Protein AF-A0A2P4QIF7-F1 (afdb_monomer_lite)

Foldseek 3Di:
DAPKDWDDPVRDDPPDPTDIDGDDPPDPDFDPPVVVVVVVVVVCVVVVHDDDDDDAQEPLVPDDLPAAAAEAAPALCLCRHHLRVDVVRFDWDWDKDKDAADVVVPVDKDKDWDPDPDPDQKTFIWIWGADPRRIIITYGITHTDPVCVVPDDDDDDPDDDVVVVVVQLVSQVVRADPPNVDRHRYFYDYHDPDDPCVVVSVVVSVVVVVVVVVVVVVVVVVD

Radius of gyration: 21.92 Å; chains: 1; bounding box: 51×40×66 Å

Secondary structure (DSSP, 8-state):
--S-EEPPGGGSPTT-S--EE---SS------HHHHHHHHHHHHHHTT--------SBGGGS--TT--EEEE--GGGGGTSBTT--TT---EEEEEEEEE--TTT----EEEEE---SS-S-EEEEEEEE-TTSEEEEEEEEEE-GGGGGS-------S--HHHHHHHHHHHHT----GGG---EEEE----SSGGGHHHHHHHHHHHHHHHHHHHHHHHTT-

InterPro domains:
  IPR006076 FAD dependent oxidoreductase [PF01266] (29-173)
  IPR023209 D-amino-acid oxidase [PTHR11530] (2-174)

Organism: Rhizophagus irregularis (strain DAOM 181602 / DAOM 197198 / MUCL 43194) (NCBI:txid747089)

Structure (mmCIF, N/CA/C/O backbone):
data_AF-A0A2P4QIF7-F1
#
_entry.id   AF-A0A2P4QIF7-F1
#
loop_
_atom_site.group_PDB
_atom_site.id
_atom_site.type_symbol
_atom_site.label_atom_id
_atom_site.label_alt_id
_atom_site.label_comp_id
_atom_site.label_asym_id
_atom_site.label_entity_id
_atom_site.label_seq_id
_atom_site.pdbx_PDB_ins_code
_atom_site.Cartn_x
_atom_site.Cartn_y
_atom_site.Cartn_z
_atom_site.occupancy
_atom_site.B_iso_or_equiv
_atom_site.auth_seq_id
_atom_site.auth_comp_id
_atom_site.auth_asym_id
_atom_site.auth_atom_id
_atom_site.pdbx_PDB_model_num
ATOM 1 N N . MET A 1 1 ? 12.222 -16.800 -5.096 1.00 54.62 1 MET A N 1
ATOM 2 C CA . MET A 1 1 ? 12.615 -16.106 -6.347 1.00 54.62 1 MET A CA 1
ATOM 3 C C . MET A 1 1 ? 13.266 -17.126 -7.279 1.00 54.62 1 MET A C 1
ATOM 5 O O . MET A 1 1 ? 13.919 -18.025 -6.765 1.00 54.62 1 MET A O 1
ATOM 9 N N . LYS A 1 2 ? 13.071 -17.042 -8.601 1.00 64.25 2 LYS A N 1
ATOM 10 C CA . LYS A 1 2 ? 13.727 -17.919 -9.592 1.00 64.25 2 LYS A CA 1
ATOM 11 C C . LYS A 1 2 ? 14.580 -17.090 -10.554 1.00 64.25 2 LYS A C 1
ATOM 13 O O . LYS A 1 2 ? 14.385 -15.880 -10.657 1.00 64.25 2 LYS A O 1
ATOM 18 N N . GLN A 1 3 ? 15.550 -17.751 -11.193 1.00 80.12 3 GLN A N 1
ATOM 19 C CA . GLN A 1 3 ? 16.481 -17.167 -12.171 1.00 80.12 3 GLN A CA 1
ATOM 20 C C . GLN A 1 3 ? 17.161 -15.865 -11.689 1.00 80.12 3 GLN A C 1
ATOM 22 O O . GLN A 1 3 ? 17.515 -15.015 -12.503 1.00 80.12 3 GLN A O 1
ATOM 27 N N . PHE A 1 4 ? 17.317 -15.691 -10.369 1.00 87.62 4 PHE A N 1
ATOM 28 C CA . PHE A 1 4 ? 18.019 -14.550 -9.790 1.00 87.62 4 PHE A CA 1
ATOM 29 C C . PHE A 1 4 ? 19.512 -14.669 -10.075 1.00 87.62 4 PHE A C 1
ATOM 31 O O . PHE A 1 4 ? 20.112 -15.711 -9.806 1.00 87.62 4 PHE A O 1
ATOM 38 N N . ARG A 1 5 ? 20.107 -13.592 -10.581 1.00 92.38 5 ARG A N 1
ATOM 39 C CA . ARG A 1 5 ? 21.552 -13.451 -10.741 1.00 92.38 5 ARG A CA 1
ATOM 40 C C . ARG A 1 5 ? 21.959 -11.983 -10.791 1.00 92.38 5 ARG A C 1
ATOM 42 O O . ARG A 1 5 ? 21.161 -11.109 -11.131 1.00 92.38 5 ARG A O 1
ATOM 49 N N . ASN A 1 6 ? 23.242 -11.746 -10.560 1.00 93.12 6 ASN A N 1
ATOM 50 C CA . ASN A 1 6 ? 23.877 -10.494 -10.944 1.00 93.12 6 ASN A CA 1
ATOM 51 C C . ASN A 1 6 ? 23.930 -10.387 -12.481 1.00 93.12 6 ASN A C 1
ATOM 53 O O . ASN A 1 6 ? 23.990 -11.399 -13.194 1.00 93.12 6 ASN A O 1
ATOM 57 N N . LEU A 1 7 ? 23.899 -9.159 -12.985 1.00 89.94 7 LEU A N 1
ATOM 58 C CA . LEU A 1 7 ? 24.217 -8.844 -14.374 1.00 89.94 7 LEU A CA 1
ATOM 59 C C . LEU A 1 7 ? 25.739 -8.798 -14.555 1.00 89.94 7 LEU A C 1
ATOM 61 O O . LEU A 1 7 ? 26.458 -8.304 -13.684 1.00 89.94 7 LEU A O 1
ATOM 65 N N . ASN A 1 8 ? 26.224 -9.305 -15.686 1.00 93.19 8 ASN A N 1
ATOM 66 C CA . ASN A 1 8 ? 27.618 -9.140 -16.092 1.00 93.19 8 ASN A CA 1
ATOM 67 C C . ASN A 1 8 ? 27.856 -7.698 -16.562 1.00 93.19 8 ASN A C 1
ATOM 69 O O . ASN A 1 8 ? 26.915 -6.999 -16.942 1.00 93.19 8 ASN A O 1
ATOM 73 N N . LYS A 1 9 ? 29.113 -7.245 -16.571 1.00 89.56 9 LYS A N 1
ATOM 74 C CA . LYS A 1 9 ? 29.464 -5.846 -16.877 1.00 89.56 9 LYS A CA 1
ATOM 75 C C . LYS A 1 9 ? 29.033 -5.415 -18.286 1.00 89.56 9 LYS A C 1
ATOM 77 O O . LYS A 1 9 ? 28.738 -4.247 -18.512 1.00 89.56 9 LYS A O 1
ATOM 82 N N . GLU A 1 10 ? 28.957 -6.369 -19.202 1.00 93.25 10 GLU A N 1
ATOM 83 C CA . GLU A 1 10 ? 28.554 -6.228 -20.601 1.00 93.25 10 GLU A CA 1
ATOM 84 C C . GLU A 1 10 ? 27.025 -6.119 -20.768 1.00 93.25 10 GLU A C 1
ATOM 86 O O . GLU A 1 10 ? 26.548 -5.702 -21.820 1.00 93.25 10 GLU A O 1
ATOM 91 N N . GLU A 1 11 ? 26.255 -6.481 -19.736 1.00 89.00 11 GLU A N 1
ATOM 92 C CA . GLU A 1 11 ? 24.790 -6.376 -19.688 1.00 89.00 11 GLU A CA 1
ATOM 93 C C . GLU A 1 11 ? 24.311 -5.094 -18.983 1.00 89.00 11 GLU A C 1
ATOM 95 O O . GLU A 1 11 ? 23.116 -4.793 -18.986 1.00 89.00 11 GLU A O 1
ATOM 100 N N . LEU A 1 12 ? 25.220 -4.345 -18.347 1.00 84.31 12 LEU A N 1
ATOM 101 C CA . LEU A 1 12 ? 24.894 -3.125 -17.612 1.00 84.31 12 LEU A CA 1
ATOM 102 C C . LEU A 1 12 ? 24.709 -1.930 -18.569 1.00 84.31 12 LEU A C 1
ATOM 104 O O . LEU A 1 12 ? 25.585 -1.660 -19.394 1.00 84.31 12 LEU A O 1
ATOM 108 N N . PRO A 1 13 ? 23.617 -1.150 -18.441 1.00 81.88 13 PRO A N 1
ATOM 109 C CA . PRO A 1 13 ? 23.475 0.121 -19.147 1.00 81.88 13 PRO A CA 1
ATOM 110 C C . PRO A 1 13 ? 24.596 1.117 -18.811 1.00 81.88 13 PRO A C 1
ATOM 112 O O . PRO A 1 13 ? 25.153 1.112 -17.713 1.00 81.88 13 PRO A O 1
ATOM 115 N N . THR A 1 14 ? 24.886 2.040 -19.730 1.00 80.81 14 THR A N 1
ATOM 116 C CA . THR A 1 14 ? 25.922 3.068 -19.545 1.00 80.81 14 THR A CA 1
ATOM 117 C C . THR A 1 14 ? 25.714 3.870 -18.252 1.00 80.81 14 THR A C 1
ATOM 119 O O . THR A 1 14 ? 24.650 4.455 -18.025 1.00 80.81 14 THR A O 1
ATOM 122 N N . GLY A 1 15 ? 26.750 3.921 -17.409 1.00 77.81 15 GLY A N 1
ATOM 123 C CA . GLY A 1 15 ? 26.698 4.603 -16.112 1.00 77.81 15 GLY A CA 1
ATOM 124 C C . GLY A 1 15 ? 25.934 3.836 -15.024 1.00 77.81 15 GLY A C 1
ATOM 125 O O . GLY A 1 15 ? 25.373 4.464 -14.128 1.00 77.81 15 GLY A O 1
ATOM 126 N N . ILE A 1 16 ? 25.875 2.505 -15.116 1.00 81.00 16 ILE A N 1
ATOM 127 C CA . ILE A 1 16 ? 25.463 1.602 -14.036 1.00 81.00 16 ILE A CA 1
ATOM 128 C C . ILE A 1 16 ? 26.704 0.865 -13.515 1.00 81.00 16 ILE A C 1
ATOM 130 O O . ILE A 1 16 ? 27.474 0.317 -14.301 1.00 81.00 16 ILE A O 1
ATOM 134 N N . GLU A 1 17 ? 26.893 0.849 -12.196 1.00 85.19 17 GLU A N 1
ATOM 135 C CA . GLU A 1 17 ? 28.001 0.141 -11.537 1.00 85.19 17 GLU A CA 1
ATOM 136 C C . GLU A 1 17 ? 27.689 -1.346 -11.313 1.00 85.19 17 GLU A C 1
ATOM 138 O O . GLU A 1 17 ? 28.523 -2.211 -11.576 1.00 85.19 17 GLU A O 1
ATOM 143 N N . CYS A 1 18 ? 26.472 -1.648 -10.860 1.00 85.81 18 CYS A N 1
ATOM 144 C CA . CYS A 1 18 ? 26.006 -2.998 -10.577 1.00 85.81 18 CYS A CA 1
ATOM 145 C C . CYS A 1 18 ? 24.509 -3.142 -10.887 1.00 85.81 18 CYS A C 1
ATOM 147 O O . CYS A 1 18 ? 23.771 -2.160 -10.981 1.00 85.81 18 CYS A O 1
ATOM 149 N N . GLY A 1 19 ? 24.046 -4.379 -11.046 1.00 85.88 19 GLY A N 1
ATOM 150 C CA . GLY A 1 19 ? 22.639 -4.667 -11.294 1.00 85.88 19 GLY A CA 1
ATOM 151 C C . GLY A 1 19 ? 22.319 -6.141 -11.101 1.00 85.88 19 GLY A C 1
ATOM 152 O O . GLY A 1 19 ? 23.190 -7.005 -11.219 1.00 85.88 19 GLY A O 1
ATOM 153 N N . VAL A 1 20 ? 21.052 -6.424 -10.813 1.00 90.19 20 VAL A N 1
ATOM 154 C CA . VAL A 1 20 ? 20.516 -7.780 -10.667 1.00 90.19 20 VAL A CA 1
ATOM 155 C C . VAL A 1 20 ? 19.366 -7.989 -11.639 1.00 90.19 20 VAL A C 1
ATOM 157 O O . VAL A 1 20 ? 18.646 -7.054 -11.985 1.00 90.19 20 VAL A O 1
ATOM 160 N N . THR A 1 21 ? 19.168 -9.231 -12.059 1.00 88.00 21 THR A N 1
ATOM 161 C CA . THR A 1 21 ? 17.982 -9.653 -12.799 1.00 88.00 21 THR A CA 1
ATOM 162 C C . THR A 1 21 ? 17.394 -10.896 -12.150 1.00 88.00 21 THR A C 1
ATOM 164 O O . THR A 1 21 ? 18.110 -11.716 -11.576 1.00 88.00 21 THR A O 1
ATOM 167 N N . TYR A 1 22 ? 16.076 -11.027 -12.223 1.00 85.44 22 TYR A N 1
ATOM 168 C CA . TYR A 1 22 ? 15.348 -12.218 -11.819 1.00 85.44 22 TYR A CA 1
ATOM 169 C C . TYR A 1 22 ? 14.195 -12.447 -12.789 1.00 85.44 22 TYR A C 1
ATOM 171 O O . TYR A 1 22 ? 13.558 -11.504 -13.257 1.00 85.44 22 TYR A O 1
ATOM 179 N N . LYS A 1 23 ? 13.911 -13.717 -13.072 1.00 75.56 23 LYS A N 1
ATOM 180 C CA . LYS A 1 23 ? 12.706 -14.141 -13.785 1.00 75.56 23 LYS A CA 1
ATOM 181 C C . LYS A 1 23 ? 11.986 -15.167 -12.929 1.00 75.56 23 LYS A C 1
ATOM 183 O O . LYS A 1 23 ? 12.404 -16.316 -12.803 1.00 75.56 23 LYS A O 1
ATOM 188 N N . THR A 1 24 ? 10.891 -14.738 -12.324 1.00 64.94 24 THR A N 1
ATOM 189 C CA . THR A 1 24 ? 9.837 -15.646 -11.883 1.00 64.94 24 THR A CA 1
ATOM 190 C C . THR A 1 24 ? 9.207 -16.267 -13.128 1.00 64.94 24 THR A C 1
ATOM 192 O O . THR A 1 24 ? 8.816 -15.545 -14.038 1.00 64.94 24 THR A O 1
ATOM 195 N N . ASP A 1 25 ? 9.109 -17.598 -13.181 1.00 56.38 25 ASP A N 1
ATOM 196 C CA . ASP A 1 25 ? 8.803 -18.333 -14.425 1.00 56.38 25 ASP A CA 1
ATOM 197 C C . ASP A 1 25 ? 7.444 -17.998 -15.086 1.00 56.38 25 ASP A C 1
ATOM 199 O O . ASP A 1 25 ? 7.205 -18.457 -16.194 1.00 56.38 25 ASP A O 1
ATOM 203 N N . ASN A 1 26 ? 6.565 -17.225 -14.430 1.00 48.62 26 ASN A N 1
ATOM 204 C CA . ASN A 1 26 ? 5.301 -16.721 -14.993 1.00 48.62 26 ASN A CA 1
ATOM 205 C C . ASN A 1 26 ? 4.817 -15.369 -14.410 1.00 48.62 26 ASN A C 1
ATOM 207 O O . ASN A 1 26 ? 3.726 -14.932 -14.765 1.00 48.62 26 ASN A O 1
ATOM 211 N N . LEU A 1 27 ? 5.521 -14.733 -13.456 1.00 53.00 27 LEU A N 1
ATOM 212 C CA . LEU A 1 27 ? 4.866 -13.725 -12.599 1.00 53.00 27 LEU A CA 1
ATOM 213 C C . LEU A 1 27 ? 5.816 -12.702 -11.949 1.00 53.00 27 LEU A C 1
ATOM 215 O O . LEU A 1 27 ? 6.171 -12.822 -10.773 1.00 53.00 27 LEU A O 1
ATOM 219 N N . THR A 1 28 ? 6.230 -11.671 -12.687 1.00 59.22 28 THR A N 1
ATOM 220 C CA . THR A 1 28 ? 6.670 -10.414 -12.054 1.00 59.22 28 THR A CA 1
ATOM 221 C C . THR A 1 28 ? 5.401 -9.659 -11.684 1.00 59.22 28 THR A C 1
ATOM 223 O O . THR A 1 28 ? 4.730 -9.129 -12.566 1.00 59.22 28 THR A O 1
ATOM 226 N N . LEU A 1 29 ? 5.028 -9.679 -10.399 1.00 72.50 29 LEU A N 1
ATOM 227 C CA . LEU A 1 29 ? 3.777 -9.083 -9.923 1.00 72.50 29 LEU A CA 1
ATOM 228 C C . LEU A 1 29 ? 3.776 -7.568 -10.150 1.00 72.50 29 LEU A C 1
ATOM 230 O O . LEU A 1 29 ? 4.390 -6.806 -9.406 1.00 72.50 29 LEU A O 1
ATOM 234 N N . THR A 1 30 ? 3.054 -7.148 -11.183 1.00 81.19 30 THR A N 1
ATOM 235 C CA . THR A 1 30 ? 2.741 -5.752 -11.470 1.00 81.19 30 THR A CA 1
ATOM 236 C C . THR A 1 30 ? 1.280 -5.524 -11.106 1.00 81.19 30 THR A C 1
ATOM 238 O O . THR A 1 30 ? 0.393 -6.231 -11.574 1.00 81.19 30 THR A O 1
ATOM 241 N N . ILE A 1 31 ? 1.022 -4.582 -10.200 1.00 85.44 31 ILE A N 1
ATOM 242 C CA . ILE A 1 31 ? -0.334 -4.314 -9.714 1.00 85.44 31 ILE A CA 1
ATOM 243 C C . ILE A 1 31 ? -0.935 -3.179 -10.543 1.00 85.44 31 ILE A C 1
ATOM 245 O O . ILE A 1 31 ? -0.378 -2.081 -10.612 1.00 85.44 31 ILE A O 1
ATOM 249 N N . ASN A 1 32 ? -2.102 -3.432 -11.131 1.00 90.19 32 ASN A N 1
ATOM 250 C CA . ASN A 1 32 ? -3.027 -2.395 -11.567 1.00 90.19 32 ASN A CA 1
ATOM 251 C C . ASN A 1 32 ? -3.854 -1.948 -10.343 1.00 90.19 32 ASN A C 1
ATOM 253 O O . ASN A 1 32 ? -4.734 -2.701 -9.917 1.00 90.19 32 ASN A O 1
ATOM 257 N N . PRO A 1 33 ? -3.597 -0.767 -9.739 1.00 90.31 33 PRO A N 1
ATOM 258 C CA . PRO A 1 33 ? -4.222 -0.404 -8.467 1.00 90.31 33 PRO A CA 1
ATOM 259 C C . PRO A 1 33 ? -5.742 -0.289 -8.582 1.00 90.31 33 PRO A C 1
ATOM 261 O O . PRO A 1 33 ? -6.455 -0.707 -7.678 1.00 90.31 33 PRO A O 1
ATOM 264 N N . SER A 1 34 ? -6.243 0.212 -9.714 1.00 89.81 34 SER A N 1
ATOM 265 C CA . SER A 1 34 ? -7.677 0.381 -9.953 1.00 89.81 34 SER A CA 1
ATOM 266 C C . SER A 1 34 ? -8.406 -0.961 -10.027 1.00 89.81 34 SER A C 1
ATOM 268 O O . SER A 1 34 ? -9.482 -1.097 -9.452 1.00 89.81 34 SER A O 1
ATOM 270 N N . ALA A 1 35 ? -7.830 -1.971 -10.687 1.00 92.25 35 ALA A N 1
ATOM 271 C CA . ALA A 1 35 ? -8.412 -3.314 -10.718 1.00 92.25 35 ALA A CA 1
ATOM 272 C C . ALA A 1 35 ? -8.306 -4.006 -9.347 1.00 92.25 35 ALA A C 1
ATOM 274 O O . ALA A 1 35 ? -9.290 -4.537 -8.833 1.00 92.25 35 ALA A O 1
ATOM 275 N N . TYR A 1 36 ? -7.127 -3.941 -8.723 1.00 93.38 36 TYR A N 1
ATOM 276 C CA . TYR A 1 36 ? -6.830 -4.633 -7.469 1.00 93.38 36 TYR A CA 1
ATOM 277 C C . TYR A 1 36 ? -7.623 -4.091 -6.269 1.00 93.38 36 TYR A C 1
ATOM 279 O O . TYR A 1 36 ? -8.172 -4.873 -5.496 1.00 93.38 36 TYR A O 1
ATOM 287 N N . LEU A 1 37 ? -7.764 -2.768 -6.133 1.00 95.06 37 LEU A N 1
ATOM 288 C CA . LEU A 1 37 ? -8.560 -2.170 -5.055 1.00 95.06 37 LEU A CA 1
ATOM 289 C C . LEU A 1 37 ? -10.057 -2.481 -5.204 1.00 95.06 37 LEU A C 1
ATOM 291 O O . LEU A 1 37 ? -10.713 -2.763 -4.205 1.00 95.06 37 LEU A O 1
ATOM 295 N N . ASN A 1 38 ? -10.587 -2.517 -6.433 1.00 96.31 38 ASN A N 1
ATOM 296 C CA . ASN A 1 38 ? -11.964 -2.964 -6.678 1.00 96.31 38 ASN A CA 1
ATOM 297 C C . ASN A 1 38 ? -12.150 -4.457 -6.355 1.00 96.31 38 ASN A C 1
ATOM 299 O O . ASN A 1 38 ? -13.173 -4.832 -5.787 1.00 96.31 38 ASN A O 1
ATOM 303 N N . TYR A 1 39 ? -11.165 -5.310 -6.656 1.00 96.81 39 TYR A N 1
ATOM 304 C CA . TYR A 1 39 ? -11.183 -6.716 -6.240 1.00 96.81 39 TYR A CA 1
ATOM 305 C C . TYR A 1 39 ? -11.223 -6.862 -4.709 1.00 96.81 39 TYR A C 1
ATOM 307 O O . TYR A 1 39 ? -12.056 -7.609 -4.197 1.00 96.81 39 TYR A O 1
ATOM 315 N N . LEU A 1 40 ? -10.389 -6.123 -3.969 1.00 96.81 40 LEU A N 1
ATOM 316 C CA . LEU A 1 40 ? -10.385 -6.163 -2.501 1.00 96.81 40 LEU A CA 1
ATOM 317 C C . LEU A 1 40 ? -11.704 -5.645 -1.905 1.00 96.81 40 LEU A C 1
ATOM 319 O O . LEU A 1 40 ? -12.266 -6.291 -1.024 1.00 96.81 40 LEU A O 1
ATOM 323 N N . LEU A 1 41 ? -12.232 -4.533 -2.425 1.00 97.31 41 LEU A N 1
ATOM 324 C CA . LEU A 1 41 ? -13.519 -3.957 -2.022 1.00 97.31 41 LEU A CA 1
ATOM 325 C C . LEU A 1 41 ? -14.684 -4.936 -2.241 1.00 97.31 41 LEU A C 1
ATOM 327 O O . LEU A 1 41 ? -15.465 -5.189 -1.324 1.00 97.31 41 LEU A O 1
ATOM 331 N N . ASN A 1 42 ? -14.771 -5.535 -3.431 1.00 98.12 42 ASN A N 1
ATOM 332 C CA . ASN A 1 42 ? -15.795 -6.533 -3.745 1.00 98.12 42 ASN A CA 1
ATOM 333 C C . ASN A 1 42 ? -15.643 -7.794 -2.881 1.00 98.12 42 ASN A C 1
ATOM 335 O O . ASN A 1 42 ? -16.647 -8.363 -2.458 1.00 98.12 42 ASN A O 1
ATOM 339 N N . THR A 1 43 ? -14.406 -8.205 -2.579 1.00 98.19 43 THR A N 1
ATOM 340 C CA . THR A 1 43 ? -14.126 -9.328 -1.671 1.00 98.19 43 THR A CA 1
ATOM 341 C C . THR A 1 43 ? -14.651 -9.028 -0.266 1.00 98.19 43 THR A C 1
ATOM 343 O O . THR A 1 43 ? -15.430 -9.813 0.270 1.00 98.19 43 THR A O 1
ATOM 346 N N . PHE A 1 44 ? -14.309 -7.867 0.300 1.00 97.69 44 PHE A N 1
ATOM 347 C CA . PHE A 1 44 ? -14.787 -7.414 1.610 1.00 97.69 44 PHE A CA 1
ATOM 348 C C . PHE A 1 44 ? -16.322 -7.368 1.689 1.00 97.69 44 PHE A C 1
ATOM 350 O O . PHE A 1 44 ? -16.901 -7.941 2.612 1.00 97.69 44 PHE A O 1
ATOM 357 N N . ILE A 1 45 ? -16.990 -6.792 0.683 1.00 98.19 45 ILE A N 1
ATOM 358 C CA . ILE A 1 45 ? -18.461 -6.764 0.616 1.00 98.19 45 ILE A CA 1
ATOM 359 C C . ILE A 1 45 ? -19.047 -8.182 0.501 1.00 98.19 45 ILE A C 1
ATOM 361 O O . ILE A 1 45 ? -20.027 -8.499 1.172 1.00 98.19 45 ILE A O 1
ATOM 365 N N . SER A 1 46 ? -18.437 -9.074 -0.290 1.00 98.38 46 SER A N 1
ATOM 366 C CA . SER A 1 46 ? -18.903 -10.466 -0.430 1.00 98.38 46 SER A CA 1
ATOM 367 C C . SER A 1 46 ? -18.782 -11.299 0.854 1.00 98.38 46 SER A C 1
ATOM 369 O O . SER A 1 46 ? -19.503 -12.281 1.012 1.00 98.38 46 SER A O 1
ATOM 371 N N . LEU A 1 47 ? -17.912 -10.883 1.781 1.00 98.31 47 LEU A N 1
ATOM 372 C CA . LEU A 1 47 ? -17.748 -11.467 3.115 1.00 98.31 47 LEU A CA 1
ATOM 373 C C . LEU A 1 47 ? -18.676 -10.827 4.169 1.00 98.31 47 LEU A C 1
ATOM 375 O O . LEU A 1 47 ? -18.575 -11.155 5.347 1.00 98.31 47 LEU A O 1
ATOM 379 N N . GLY A 1 48 ? -19.587 -9.933 3.761 1.00 98.19 48 GLY A N 1
ATOM 380 C CA . GLY A 1 48 ? -20.543 -9.248 4.640 1.00 98.19 48 GLY A CA 1
ATOM 381 C C . GLY A 1 48 ? -20.113 -7.851 5.101 1.00 98.19 48 GLY A C 1
ATOM 382 O O . GLY A 1 48 ? -20.846 -7.216 5.856 1.00 98.19 48 GLY A O 1
ATOM 383 N N . GLY A 1 49 ? -18.959 -7.353 4.649 1.00 97.50 49 GLY A N 1
ATOM 384 C CA . GLY A 1 49 ? -18.475 -6.012 4.969 1.00 97.50 49 GLY A CA 1
ATOM 385 C C . GLY A 1 49 ? -19.360 -4.899 4.395 1.00 97.50 49 GLY A C 1
ATOM 386 O O . GLY A 1 49 ? -19.841 -4.978 3.264 1.00 97.50 49 GLY A O 1
ATOM 387 N N . THR A 1 50 ? -19.553 -3.829 5.165 1.00 97.12 50 THR A N 1
ATOM 388 C CA . THR A 1 50 ? -20.325 -2.641 4.768 1.00 97.12 50 THR A CA 1
ATOM 389 C C . THR A 1 50 ? -19.409 -1.431 4.586 1.00 97.12 50 THR A C 1
ATOM 391 O O . THR A 1 50 ? -18.326 -1.358 5.162 1.00 97.12 50 THR A O 1
ATOM 394 N N . THR A 1 51 ? -19.815 -0.470 3.752 1.00 96.62 51 THR A N 1
ATOM 395 C CA . THR A 1 51 ? -18.980 0.695 3.415 1.00 96.62 51 THR A CA 1
ATOM 396 C C . THR A 1 51 ? -19.756 1.998 3.497 1.00 96.62 51 THR A C 1
ATOM 398 O O . THR A 1 51 ? -20.841 2.110 2.924 1.00 96.62 51 THR A O 1
ATOM 401 N N . GLN A 1 52 ? -19.154 3.010 4.117 1.00 95.31 52 GLN A N 1
ATOM 402 C CA . GLN A 1 52 ? -19.676 4.371 4.192 1.00 95.31 52 GLN A CA 1
ATOM 403 C C . GLN A 1 52 ? -18.640 5.345 3.612 1.00 95.31 52 GLN A C 1
ATOM 405 O O . GLN A 1 52 ? -17.444 5.188 3.846 1.00 95.31 52 GLN A O 1
ATOM 410 N N . HIS A 1 53 ? -19.083 6.351 2.856 1.00 95.94 53 HIS A N 1
ATOM 411 C CA . HIS A 1 53 ? -18.205 7.415 2.363 1.00 95.94 53 HIS A CA 1
ATOM 412 C C . HIS A 1 53 ? -18.348 8.638 3.274 1.00 95.94 53 HIS A C 1
ATOM 414 O O . HIS A 1 53 ? -19.351 9.347 3.213 1.00 95.94 53 HIS A O 1
ATOM 420 N N . VAL A 1 54 ? -17.356 8.844 4.139 1.00 95.12 54 VAL A N 1
ATOM 421 C CA . VAL A 1 54 ? -17.316 9.900 5.162 1.00 95.12 54 VAL A CA 1
ATOM 422 C C . VAL A 1 54 ? -15.942 10.566 5.200 1.00 95.12 54 VAL A C 1
ATOM 424 O O . VAL A 1 54 ? -14.948 9.987 4.764 1.00 95.12 54 VAL A O 1
ATOM 427 N N . SER A 1 55 ? -15.890 11.783 5.738 1.00 95.50 55 SER A N 1
ATOM 428 C CA . SER A 1 55 ? -14.655 12.508 6.039 1.00 95.50 55 SER A CA 1
ATOM 429 C C . SER A 1 55 ? -14.600 12.732 7.543 1.00 95.50 55 SER A C 1
ATOM 431 O O . SER A 1 55 ? -15.494 13.380 8.076 1.00 95.50 55 SER A O 1
ATOM 433 N N . LEU A 1 56 ? -13.568 12.211 8.207 1.00 94.00 56 LEU A N 1
ATOM 434 C CA . LEU A 1 56 ? -13.407 12.277 9.661 1.00 94.00 56 LEU A CA 1
ATOM 435 C C . LEU A 1 56 ? -12.300 13.277 10.015 1.00 94.00 56 LEU A C 1
ATOM 437 O O . LEU A 1 56 ? -11.193 13.202 9.472 1.00 94.00 56 LEU A O 1
ATOM 441 N N . SER A 1 57 ? -12.581 14.195 10.934 1.00 94.38 57 SER A N 1
ATOM 442 C CA . SER A 1 57 ? -11.583 15.077 11.550 1.00 94.38 57 SER A CA 1
ATOM 443 C C . SER A 1 57 ? -10.892 14.426 12.754 1.00 94.38 57 SER A C 1
ATOM 445 O O . SER A 1 57 ? -9.752 14.766 13.061 1.00 94.38 57 SER A O 1
ATOM 447 N N . HIS A 1 58 ? -11.547 13.458 13.402 1.00 91.38 58 HIS A N 1
ATOM 448 C CA . HIS A 1 58 ? -11.120 12.826 14.650 1.00 91.38 58 HIS A CA 1
ATOM 449 C C . HIS A 1 58 ? -11.623 11.370 14.724 1.00 91.38 58 HIS A C 1
ATOM 451 O O . HIS A 1 58 ? -12.757 11.087 14.342 1.00 91.38 58 HIS A O 1
ATOM 457 N N . LEU A 1 59 ? -10.820 10.431 15.250 1.00 88.19 59 LEU A N 1
ATOM 458 C CA . LEU A 1 59 ? -11.220 9.010 15.367 1.00 88.19 59 LEU A CA 1
ATOM 459 C C . LEU A 1 59 ? -12.547 8.767 16.122 1.00 88.19 59 LEU A C 1
ATOM 461 O O . LEU A 1 59 ? -13.282 7.846 15.781 1.00 88.19 59 LEU A O 1
ATOM 465 N N . ASN A 1 60 ? -12.907 9.613 17.093 1.00 87.44 60 ASN A N 1
ATOM 466 C CA . ASN A 1 60 ? -14.157 9.481 17.857 1.00 87.44 60 ASN A CA 1
ATOM 467 C C . ASN A 1 60 ? -15.435 9.677 17.004 1.00 87.44 60 ASN A C 1
ATOM 469 O O . ASN A 1 60 ? -16.541 9.421 17.489 1.00 87.44 60 ASN A O 1
ATOM 473 N N . GLU A 1 61 ? -15.305 10.116 15.748 1.00 90.94 61 GLU A N 1
ATOM 474 C CA . GLU A 1 61 ? -16.406 10.246 14.782 1.00 90.94 61 GLU A CA 1
ATOM 475 C C . GLU A 1 61 ? -16.800 8.921 14.103 1.00 90.94 61 GLU A C 1
ATOM 477 O O . GLU A 1 61 ? -17.881 8.861 13.527 1.00 90.94 61 GLU A O 1
ATOM 482 N N . CYS A 1 62 ? -15.978 7.863 14.175 1.00 90.31 62 CYS A N 1
ATOM 483 C CA . CYS A 1 62 ? -16.330 6.520 13.676 1.00 90.31 62 CYS A CA 1
ATOM 484 C C . CYS A 1 62 ? -16.491 5.453 14.773 1.00 90.31 62 CYS A C 1
ATOM 486 O O . CYS A 1 62 ? -16.684 4.282 14.457 1.00 90.31 62 CYS A O 1
ATOM 488 N N . ILE A 1 63 ? -16.423 5.849 16.048 1.00 89.56 63 ILE A N 1
ATOM 489 C CA . ILE A 1 63 ? -16.712 4.976 17.192 1.00 89.56 63 ILE A CA 1
ATOM 490 C C . ILE A 1 63 ? -18.196 5.094 17.535 1.00 89.56 63 ILE A C 1
ATOM 492 O O . ILE A 1 63 ? -18.641 6.165 17.946 1.00 89.56 63 ILE A O 1
ATOM 496 N N . GLU A 1 64 ? -18.932 3.994 17.437 1.00 88.75 64 GLU A N 1
ATOM 497 C CA . GLU A 1 64 ? -20.322 3.852 17.890 1.00 88.75 64 GLU A CA 1
ATOM 498 C C . GLU A 1 64 ? -20.424 2.860 19.062 1.00 88.75 64 GLU A C 1
ATOM 500 O O . GLU A 1 64 ? -19.451 2.193 19.415 1.00 88.75 64 GLU A O 1
ATOM 505 N N . SER A 1 65 ? -21.586 2.763 19.714 1.00 85.06 65 SER A N 1
ATOM 506 C CA . SER A 1 65 ? -21.743 1.960 20.943 1.00 85.06 65 SER A CA 1
ATOM 507 C C . SER A 1 65 ? -21.545 0.447 20.751 1.00 85.06 65 SER A C 1
ATOM 509 O O . SER A 1 65 ? -21.244 -0.266 21.708 1.00 85.06 65 SER A O 1
ATOM 511 N N . ASP A 1 66 ? -21.721 -0.044 19.525 1.00 88.00 66 ASP A N 1
ATOM 512 C CA . ASP A 1 66 ? -21.485 -1.422 19.079 1.00 88.00 66 ASP A CA 1
ATOM 513 C C . ASP A 1 66 ? -20.102 -1.625 18.428 1.00 88.00 66 ASP A C 1
ATOM 515 O O . ASP A 1 66 ? -19.781 -2.723 17.986 1.00 88.00 66 ASP A O 1
ATOM 519 N N . THR A 1 67 ? -19.246 -0.598 18.402 1.00 88.81 67 THR A N 1
ATOM 520 C CA . THR A 1 67 ? -17.848 -0.737 17.969 1.00 88.81 67 THR A CA 1
ATOM 521 C C . THR A 1 67 ? -17.040 -1.477 19.033 1.00 88.81 67 THR A C 1
ATOM 523 O O . THR A 1 67 ? -17.066 -1.094 20.202 1.00 88.81 67 THR A O 1
ATOM 526 N N . ASP A 1 68 ? -16.293 -2.512 18.645 1.00 85.00 68 ASP A N 1
ATOM 527 C CA . ASP A 1 68 ? -15.328 -3.208 19.515 1.00 85.00 68 ASP A CA 1
ATOM 528 C C . ASP A 1 68 ? -13.877 -2.808 19.202 1.00 85.00 68 ASP A C 1
ATOM 530 O O . ASP A 1 68 ? -13.088 -2.530 20.109 1.00 85.00 68 ASP A O 1
ATOM 534 N N . VAL A 1 69 ? -13.538 -2.726 17.909 1.00 87.62 69 VAL A N 1
ATOM 535 C CA . VAL A 1 69 ? -12.187 -2.433 17.409 1.00 87.62 69 VAL A CA 1
ATOM 536 C C . VAL A 1 69 ? -12.236 -1.394 16.286 1.00 87.62 69 VAL A C 1
ATOM 538 O O . VAL A 1 69 ? -13.091 -1.469 15.404 1.00 87.62 69 VAL A O 1
ATOM 541 N N . VAL A 1 70 ? -11.279 -0.462 16.267 1.00 90.38 70 VAL A N 1
ATOM 542 C CA . VAL A 1 70 ? -11.046 0.484 15.162 1.00 90.38 70 VAL A CA 1
ATOM 543 C C . VAL A 1 70 ? -9.664 0.254 14.556 1.00 90.38 70 VAL A C 1
ATOM 545 O O . VAL A 1 70 ? -8.650 0.437 15.227 1.00 90.38 70 VAL A O 1
ATOM 548 N N . ILE A 1 71 ? -9.600 -0.074 13.262 1.00 91.56 71 ILE A N 1
ATOM 549 C CA . ILE A 1 71 ? -8.330 -0.173 12.526 1.00 91.56 71 ILE A CA 1
ATOM 550 C C . ILE A 1 71 ? -8.090 1.126 11.740 1.00 91.56 71 ILE A C 1
ATOM 552 O O . ILE A 1 71 ? -8.717 1.395 10.715 1.00 91.56 71 ILE A O 1
ATOM 556 N N . ASN A 1 72 ? -7.164 1.949 12.227 1.00 91.62 72 ASN A N 1
ATOM 557 C CA . ASN A 1 72 ? -6.788 3.231 11.640 1.00 91.62 72 ASN A CA 1
ATOM 558 C C . ASN A 1 72 ? -5.843 3.044 10.436 1.00 91.62 72 ASN A C 1
ATOM 560 O O . ASN A 1 72 ? -4.618 3.063 10.575 1.00 91.62 72 ASN A O 1
ATOM 564 N N . CYS A 1 73 ? -6.431 2.929 9.245 1.00 92.94 73 CYS A N 1
ATOM 565 C CA . CYS A 1 73 ? -5.731 2.872 7.955 1.00 92.94 73 CYS A CA 1
ATOM 566 C C . CYS A 1 73 ? -5.638 4.242 7.240 1.00 92.94 73 CYS A C 1
ATOM 568 O O . CYS A 1 73 ? -5.557 4.298 6.014 1.00 92.94 73 CYS A O 1
ATOM 570 N N . SER A 1 74 ? -5.680 5.368 7.967 1.00 92.25 74 SER A N 1
ATOM 571 C CA . SER A 1 74 ? -5.868 6.720 7.388 1.00 92.25 74 SER A CA 1
ATOM 572 C C . SER A 1 74 ? -4.677 7.299 6.592 1.00 92.25 74 SER A C 1
ATOM 574 O O . SER A 1 74 ? -4.771 8.390 6.022 1.00 92.25 74 SER A O 1
ATOM 576 N N . GLY A 1 75 ? -3.558 6.575 6.492 1.00 90.06 75 GLY A N 1
ATOM 577 C CA . GLY A 1 75 ? -2.415 6.964 5.662 1.00 90.06 75 GLY A CA 1
ATOM 578 C C . GLY A 1 75 ? -1.754 8.265 6.131 1.00 90.06 75 GLY A C 1
ATOM 579 O O . GLY A 1 75 ? -1.353 8.377 7.283 1.00 90.06 75 GLY A O 1
ATOM 580 N N . ILE A 1 76 ? -1.621 9.247 5.233 1.00 88.56 76 ILE A N 1
ATOM 581 C CA . ILE A 1 76 ? -1.010 10.555 5.548 1.00 88.56 76 ILE A CA 1
ATOM 582 C C . ILE A 1 76 ? -1.894 11.381 6.502 1.00 88.56 76 ILE A C 1
ATOM 584 O O . ILE A 1 76 ? -1.377 12.208 7.248 1.00 88.56 76 ILE A O 1
ATOM 588 N N . HIS A 1 77 ? -3.211 11.139 6.532 1.00 91.94 77 HIS A N 1
ATOM 589 C CA . HIS A 1 77 ? -4.136 11.876 7.405 1.00 91.94 77 HIS A CA 1
ATOM 590 C C . HIS A 1 77 ? -3.881 11.609 8.896 1.00 91.94 77 HIS A C 1
ATOM 592 O O . HIS A 1 77 ? -4.241 12.437 9.721 1.00 91.94 77 HIS A O 1
ATOM 598 N N . ALA A 1 78 ? -3.182 10.523 9.250 1.00 88.69 78 ALA A N 1
ATOM 599 C CA . ALA A 1 78 ? -2.762 10.229 10.622 1.00 88.69 78 ALA A CA 1
ATOM 600 C C . ALA A 1 78 ? -1.947 11.364 11.283 1.00 88.69 78 ALA A C 1
ATOM 602 O O . ALA A 1 78 ? -2.034 11.532 12.495 1.00 88.69 78 ALA A O 1
ATOM 603 N N . GLY A 1 79 ? -1.228 12.184 10.503 1.00 87.44 79 GLY A N 1
ATOM 604 C CA . GLY A 1 79 ? -0.513 13.366 11.010 1.00 87.44 79 GLY A CA 1
ATOM 605 C C . GLY A 1 79 ? -1.404 14.567 11.366 1.00 87.44 79 GLY A C 1
ATOM 606 O O . GLY A 1 79 ? -0.914 15.553 11.905 1.00 87.44 79 GLY A O 1
ATOM 607 N N . THR A 1 80 ? -2.705 14.514 11.055 1.00 89.25 80 THR A N 1
ATOM 608 C CA . THR A 1 80 ? -3.685 15.597 11.298 1.00 89.25 80 THR A CA 1
ATOM 609 C C . THR A 1 80 ? -5.043 15.111 11.821 1.00 89.25 80 THR A C 1
ATOM 611 O O . THR A 1 80 ? -5.947 15.918 12.024 1.00 89.25 80 THR A O 1
ATOM 614 N N . LEU A 1 81 ? -5.216 13.802 12.008 1.00 89.88 81 LEU A N 1
ATOM 615 C CA . LEU A 1 81 ? -6.436 13.171 12.506 1.00 89.88 81 LEU A CA 1
ATOM 616 C C . LEU A 1 81 ? -6.462 13.249 14.036 1.00 89.88 81 LEU A C 1
ATOM 618 O O . LEU A 1 81 ? -5.552 12.736 14.685 1.00 89.88 81 LEU A O 1
ATOM 622 N N . GLY A 1 82 ? -7.504 13.855 14.609 1.00 86.00 82 GLY A N 1
ATOM 623 C CA . GLY A 1 82 ? -7.653 14.017 16.059 1.00 86.00 82 GLY A CA 1
ATOM 624 C C . GLY A 1 82 ? -7.631 12.683 16.817 1.00 86.00 82 GLY A C 1
ATOM 625 O O . GLY A 1 82 ? -8.244 11.698 16.376 1.00 86.00 82 GLY A O 1
ATOM 626 N N . CYS A 1 83 ? -6.933 12.676 17.959 1.00 83.69 83 CYS A N 1
ATOM 627 C CA . CYS A 1 83 ? -6.471 11.487 18.700 1.00 83.69 83 CYS A CA 1
ATOM 628 C C . CYS A 1 83 ? -5.439 10.604 17.968 1.00 83.69 83 CYS A C 1
ATOM 630 O O . CYS A 1 83 ? -5.252 9.450 18.344 1.00 83.69 83 CYS A O 1
ATOM 632 N N . VAL A 1 84 ? -4.746 11.130 16.953 1.00 86.81 84 VAL A N 1
ATOM 633 C CA . VAL A 1 84 ? -3.572 10.478 16.343 1.00 86.81 84 VAL A CA 1
ATOM 634 C C . VAL A 1 84 ? -2.429 11.480 16.210 1.00 86.81 84 VAL A C 1
ATOM 636 O O . VAL A 1 84 ? -1.402 11.299 16.856 1.00 86.81 84 VAL A O 1
ATOM 639 N N . GLU A 1 85 ? -2.642 12.538 15.417 1.00 86.88 85 GLU A N 1
ATOM 640 C CA . GLU A 1 85 ? -1.771 13.723 15.280 1.00 86.88 85 GLU A CA 1
ATOM 641 C C . GLU A 1 85 ? -0.260 13.402 15.184 1.00 86.88 85 GLU A C 1
ATOM 643 O O . GLU A 1 85 ? 0.581 14.103 15.747 1.00 86.88 85 GLU A O 1
ATOM 648 N N . ASP A 1 86 ? 0.093 12.314 14.488 1.00 83.81 86 ASP A N 1
ATOM 649 C CA . ASP A 1 86 ? 1.435 11.728 14.563 1.00 83.81 86 ASP A CA 1
ATOM 650 C C . ASP A 1 86 ? 2.480 12.576 13.798 1.00 83.81 86 ASP A C 1
ATOM 652 O O . ASP A 1 86 ? 2.406 12.696 12.568 1.00 83.81 86 ASP A O 1
ATOM 656 N N . PRO A 1 87 ? 3.477 13.168 14.487 1.00 81.06 87 PRO A N 1
ATOM 657 C CA . PRO A 1 87 ? 4.371 14.162 13.897 1.00 81.06 87 PRO A CA 1
ATOM 658 C C . PRO A 1 87 ? 5.436 13.572 12.962 1.00 81.06 87 PRO A C 1
ATOM 660 O O . PRO A 1 87 ? 6.064 14.326 12.216 1.00 81.06 87 PRO A O 1
ATOM 663 N N . GLU A 1 88 ? 5.652 12.251 12.965 1.00 82.56 88 GLU A N 1
ATOM 664 C CA . GLU A 1 88 ? 6.566 11.594 12.020 1.00 82.56 88 GLU A CA 1
ATOM 665 C C . GLU A 1 88 ? 5.871 11.214 10.699 1.00 82.56 88 GLU A C 1
ATOM 667 O O . GLU A 1 88 ? 6.520 10.729 9.768 1.00 82.56 88 GLU A O 1
ATOM 672 N N . VAL A 1 89 ? 4.571 11.501 10.555 1.00 81.25 89 VAL A N 1
ATOM 673 C CA . VAL A 1 89 ? 3.818 11.334 9.306 1.00 81.25 89 VAL A CA 1
ATOM 674 C C . VAL A 1 89 ? 4.017 12.551 8.395 1.00 81.25 89 VAL A C 1
ATOM 676 O O . VAL A 1 89 ? 3.456 13.623 8.612 1.00 81.25 89 VAL A O 1
ATOM 679 N N . TYR A 1 90 ? 4.786 12.385 7.314 1.00 80.75 90 TYR A N 1
ATOM 680 C CA . TYR A 1 90 ? 5.013 13.430 6.307 1.00 80.75 90 TYR A CA 1
ATOM 681 C C . TYR A 1 90 ? 4.849 12.913 4.865 1.00 80.75 90 TYR A C 1
ATOM 683 O O . TYR A 1 90 ? 5.145 11.754 4.572 1.00 80.75 90 TYR A O 1
ATOM 691 N N . PRO A 1 91 ? 4.403 13.763 3.919 1.00 79.00 91 PRO A N 1
ATOM 692 C CA . PRO A 1 91 ? 4.271 13.374 2.520 1.00 79.00 91 PRO A CA 1
ATOM 693 C C . PRO A 1 91 ? 5.636 13.256 1.824 1.00 79.00 91 PRO A C 1
ATOM 695 O O . PRO A 1 91 ? 6.480 14.150 1.919 1.00 79.00 91 PRO A O 1
ATOM 698 N N . ALA A 1 92 ? 5.812 12.200 1.028 1.00 77.50 92 ALA A N 1
ATOM 699 C CA . ALA A 1 92 ? 6.868 12.093 0.022 1.00 77.50 92 ALA A CA 1
ATOM 700 C C . ALA A 1 92 ? 6.238 12.140 -1.381 1.00 77.50 92 ALA A C 1
ATOM 702 O O . ALA A 1 92 ? 5.342 11.356 -1.699 1.00 77.50 92 ALA A O 1
ATOM 703 N N . ARG A 1 93 ? 6.669 13.078 -2.232 1.00 74.12 93 ARG A N 1
ATOM 704 C CA . ARG A 1 93 ? 6.039 13.322 -3.539 1.00 74.12 93 ARG A CA 1
ATOM 705 C C . ARG A 1 93 ? 6.614 12.410 -4.625 1.00 74.12 93 ARG A C 1
ATOM 707 O O . ARG A 1 93 ? 7.657 12.703 -5.216 1.00 74.12 93 ARG A O 1
ATOM 714 N N . GLY A 1 94 ? 5.868 11.352 -4.934 1.00 74.94 94 GLY A N 1
ATOM 715 C CA . GLY A 1 94 ? 6.021 10.560 -6.154 1.00 74.94 94 GLY A CA 1
ATOM 716 C C . GLY A 1 94 ? 5.325 11.210 -7.354 1.00 74.94 94 GLY A C 1
ATOM 717 O O . GLY A 1 94 ? 4.171 11.619 -7.253 1.00 74.94 94 GLY A O 1
ATOM 718 N N . GLN A 1 95 ? 6.005 11.286 -8.498 1.00 74.00 95 GLN A N 1
ATOM 719 C CA . GLN A 1 95 ? 5.410 11.654 -9.788 1.00 74.00 95 GLN A CA 1
ATOM 720 C C . GLN A 1 95 ? 5.707 10.568 -10.825 1.00 74.00 95 GLN A C 1
ATOM 722 O O . GLN A 1 95 ? 6.832 10.072 -10.903 1.00 74.00 95 GLN A O 1
ATOM 727 N N . THR A 1 96 ? 4.698 10.234 -11.629 1.00 81.19 96 THR A N 1
ATOM 728 C CA . THR A 1 96 ? 4.750 9.245 -12.712 1.00 81.19 96 THR A CA 1
ATOM 729 C C . THR A 1 96 ? 4.101 9.792 -13.985 1.00 81.19 96 THR A C 1
ATOM 731 O O . THR A 1 96 ? 3.419 10.818 -13.969 1.00 81.19 96 THR A O 1
ATOM 734 N N . VAL A 1 97 ? 4.319 9.091 -15.094 1.00 84.06 97 VAL A N 1
ATOM 735 C CA . VAL A 1 97 ? 3.610 9.238 -16.368 1.00 84.06 97 VAL A CA 1
ATOM 736 C C . VAL A 1 97 ? 3.052 7.864 -16.729 1.00 84.06 97 VAL A C 1
ATOM 738 O O . VAL A 1 97 ? 3.752 6.864 -16.593 1.00 84.06 97 VAL A O 1
ATOM 741 N N . ILE A 1 98 ? 1.803 7.796 -17.183 1.00 85.56 98 ILE A N 1
ATOM 742 C CA . ILE A 1 98 ? 1.209 6.562 -17.713 1.00 85.56 98 ILE A CA 1
ATOM 743 C C . ILE A 1 98 ? 1.144 6.694 -19.234 1.00 85.56 98 ILE A C 1
ATOM 745 O O . ILE A 1 98 ? 0.682 7.713 -19.747 1.00 85.56 98 ILE A O 1
ATOM 749 N N . VAL A 1 99 ? 1.617 5.674 -19.948 1.00 87.50 99 VAL A N 1
ATOM 750 C CA . VAL A 1 99 ? 1.522 5.568 -21.412 1.00 87.50 99 VAL A CA 1
ATOM 751 C C . VAL A 1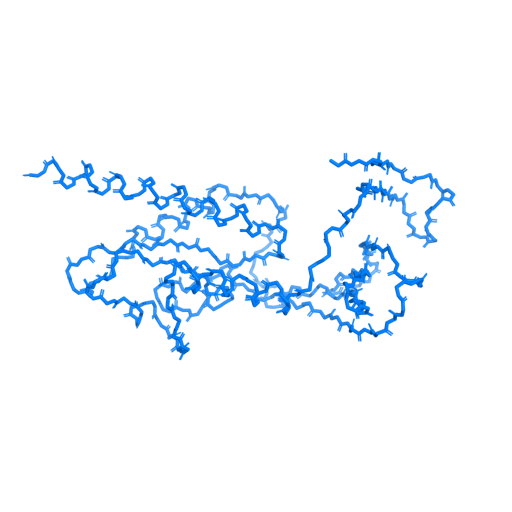 99 ? 0.850 4.252 -21.795 1.00 87.50 99 VAL A C 1
ATOM 753 O O . VAL A 1 99 ? 0.976 3.274 -21.067 1.00 87.50 99 VAL A O 1
ATOM 756 N N . GLN A 1 100 ? 0.160 4.206 -22.934 1.00 89.19 100 GLN A N 1
ATOM 757 C CA . GLN A 1 100 ? -0.388 2.961 -23.480 1.00 89.19 100 GLN A CA 1
ATOM 758 C C . GLN A 1 100 ? 0.588 2.392 -24.517 1.00 89.19 100 GLN A C 1
ATOM 760 O O . GLN A 1 100 ? 0.940 3.092 -25.468 1.00 89.19 100 GLN A O 1
ATOM 765 N N . LEU A 1 101 ? 1.016 1.138 -24.356 1.00 84.44 101 LEU A N 1
ATOM 766 C CA . LEU A 1 101 ? 1.922 0.443 -25.277 1.00 84.44 101 LEU A CA 1
ATOM 767 C C . LEU A 1 101 ? 1.481 -1.023 -25.461 1.00 84.44 101 LEU A C 1
ATOM 769 O O . LEU A 1 101 ? 1.132 -1.677 -24.477 1.00 84.44 101 LEU A O 1
ATOM 773 N N . PRO A 1 102 ? 1.518 -1.584 -26.685 1.00 83.19 102 PRO A N 1
ATOM 774 C CA . PRO A 1 102 ? 1.312 -3.018 -26.882 1.00 83.19 102 PRO A CA 1
ATOM 775 C C . PRO A 1 102 ? 2.346 -3.848 -26.103 1.00 83.19 102 PRO A C 1
ATOM 777 O O . PRO A 1 102 ? 3.535 -3.516 -26.073 1.00 83.19 102 PRO A O 1
ATOM 780 N N . GLN A 1 103 ? 1.895 -4.934 -25.467 1.00 76.69 103 GLN A N 1
ATOM 781 C CA . GLN A 1 103 ? 2.709 -5.725 -24.528 1.00 76.69 103 GLN A CA 1
ATOM 782 C C . GLN A 1 103 ? 3.953 -6.358 -25.173 1.00 76.69 103 GLN A C 1
ATOM 784 O O . GLN A 1 103 ? 4.937 -6.613 -24.483 1.00 76.69 103 GLN A O 1
ATOM 789 N N . GLU A 1 104 ? 3.945 -6.564 -26.492 1.00 81.94 104 GLU A N 1
ATOM 790 C CA . GLU A 1 104 ? 5.107 -7.022 -27.265 1.00 81.94 104 GLU A CA 1
ATOM 791 C C . GLU A 1 104 ? 6.333 -6.094 -27.165 1.00 81.94 104 GLU A C 1
ATOM 793 O O . GLU A 1 104 ? 7.461 -6.568 -27.287 1.00 81.94 104 GLU A O 1
ATOM 798 N N . TYR A 1 105 ? 6.136 -4.798 -26.889 1.00 80.69 105 TYR A N 1
ATOM 799 C CA . TYR A 1 105 ? 7.223 -3.832 -26.702 1.00 80.69 105 TYR A CA 1
ATOM 800 C C . TYR A 1 105 ? 7.718 -3.762 -25.246 1.00 80.69 105 TYR A C 1
ATOM 802 O O . TYR A 1 105 ? 8.906 -3.530 -25.006 1.00 80.69 105 TYR A O 1
ATOM 810 N N . VAL A 1 106 ? 6.826 -3.958 -24.264 1.00 81.88 106 VAL A N 1
ATOM 811 C CA . VAL A 1 106 ? 7.135 -3.831 -22.826 1.00 81.88 106 VAL A CA 1
ATOM 812 C C . VAL A 1 106 ? 6.499 -4.969 -22.020 1.00 81.88 106 VAL A C 1
ATOM 814 O O . VAL A 1 106 ? 5.473 -4.808 -21.366 1.00 81.88 106 VAL A O 1
ATOM 817 N N . ASN A 1 107 ? 7.160 -6.128 -22.030 1.00 78.56 107 ASN A N 1
ATOM 818 C CA . ASN A 1 107 ? 6.860 -7.287 -21.175 1.00 78.56 107 ASN A CA 1
ATOM 819 C C . ASN A 1 107 ? 7.876 -7.461 -20.022 1.00 78.56 107 ASN A C 1
ATOM 821 O O . ASN A 1 107 ? 7.997 -8.531 -19.426 1.00 78.56 107 ASN A O 1
ATOM 825 N N . TRP A 1 108 ? 8.623 -6.400 -19.720 1.00 82.81 108 TRP A N 1
ATOM 826 C CA . TRP A 1 108 ? 9.707 -6.345 -18.744 1.00 82.81 108 TRP A CA 1
ATOM 827 C C . TRP A 1 108 ? 9.510 -5.141 -17.821 1.00 82.81 108 TRP A C 1
ATOM 829 O O . TRP A 1 108 ? 9.030 -4.092 -18.246 1.00 82.81 108 TRP A O 1
ATOM 839 N N . ALA A 1 109 ? 9.901 -5.296 -16.558 1.00 84.56 109 ALA A N 1
ATOM 840 C CA . ALA A 1 109 ? 9.945 -4.212 -15.585 1.00 84.56 109 ALA A CA 1
ATOM 841 C C . ALA A 1 109 ? 11.396 -3.940 -15.179 1.00 84.56 109 ALA A C 1
ATOM 843 O O . ALA A 1 109 ? 12.211 -4.865 -15.140 1.00 84.56 109 ALA A O 1
ATOM 844 N N . PHE A 1 110 ? 11.717 -2.694 -14.832 1.00 83.38 110 PHE A N 1
ATOM 845 C CA . PHE A 1 110 ? 12.980 -2.373 -14.166 1.00 83.38 110 PHE A CA 1
ATOM 846 C C . PHE A 1 110 ? 12.820 -1.244 -13.153 1.00 83.38 110 PHE A C 1
ATOM 848 O O . PHE A 1 110 ? 11.894 -0.437 -13.234 1.00 83.38 110 PHE A O 1
ATOM 855 N N . PHE A 1 111 ? 13.782 -1.179 -12.237 1.00 83.50 111 PHE A N 1
ATOM 856 C CA . PHE A 1 111 ? 14.012 -0.061 -11.337 1.00 83.50 111 PHE A CA 1
ATOM 857 C C . PHE A 1 111 ? 15.504 0.293 -11.377 1.00 83.50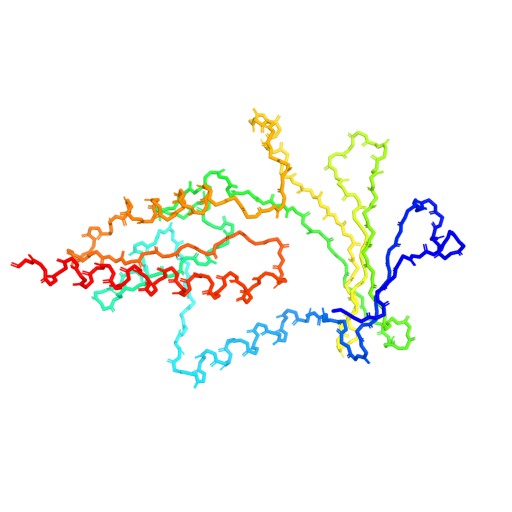 111 PHE A C 1
ATOM 859 O O . PHE A 1 111 ? 16.362 -0.584 -11.289 1.00 83.50 111 PHE A O 1
ATOM 866 N N . ARG A 1 112 ? 15.803 1.582 -11.517 1.00 79.06 112 ARG A N 1
ATOM 867 C CA . ARG A 1 112 ? 17.128 2.199 -11.444 1.00 79.06 112 ARG A CA 1
ATOM 868 C C . ARG A 1 112 ? 17.052 3.305 -10.401 1.00 79.06 112 ARG A C 1
ATOM 870 O O . ARG A 1 112 ? 16.204 4.185 -10.501 1.00 79.06 112 ARG A O 1
ATOM 877 N N . HIS A 1 113 ? 17.973 3.311 -9.450 1.00 70.88 113 HIS A N 1
ATOM 878 C CA . HIS A 1 113 ? 18.238 4.486 -8.629 1.00 70.88 113 HIS A CA 1
ATOM 879 C C . HIS A 1 113 ? 19.432 5.231 -9.241 1.00 70.88 113 HIS A C 1
ATOM 881 O O . HIS A 1 113 ? 20.496 4.636 -9.419 1.00 70.88 113 HIS A O 1
ATOM 887 N N . CYS A 1 114 ? 19.264 6.504 -9.610 1.00 61.56 114 CYS A N 1
ATOM 888 C CA . CYS A 1 114 ? 20.386 7.365 -9.980 1.00 61.56 114 CYS A CA 1
ATOM 889 C C . CYS A 1 114 ? 20.780 8.211 -8.768 1.00 61.56 114 CYS A C 1
ATOM 891 O O . CYS A 1 114 ? 20.128 9.218 -8.493 1.00 61.56 114 CYS A O 1
ATOM 893 N N . ALA A 1 115 ? 21.878 7.847 -8.102 1.00 55.66 115 ALA A N 1
ATOM 894 C CA . ALA A 1 115 ? 22.557 8.750 -7.179 1.00 55.66 115 ALA A CA 1
ATOM 895 C C . ALA A 1 115 ? 23.082 9.958 -7.981 1.00 55.66 115 ALA A C 1
ATOM 897 O O . ALA A 1 115 ? 24.064 9.859 -8.720 1.00 55.66 115 ALA A O 1
ATOM 898 N N . GLY A 1 116 ? 22.360 11.078 -7.925 1.00 50.62 116 GLY A N 1
ATOM 899 C CA . GLY A 1 116 ? 22.649 12.268 -8.724 1.00 50.62 116 GLY A CA 1
ATOM 900 C C . GLY A 1 116 ? 23.742 13.125 -8.091 1.00 50.62 116 GLY A C 1
ATOM 901 O O . GLY A 1 116 ? 23.603 13.562 -6.955 1.00 50.62 116 GLY A O 1
ATOM 902 N N . SER A 1 117 ? 24.805 13.441 -8.834 1.00 46.56 117 SER A N 1
ATOM 903 C CA . SER A 1 117 ? 25.899 14.307 -8.362 1.00 46.56 117 SER A CA 1
ATOM 904 C C . SER A 1 117 ? 25.552 15.810 -8.410 1.00 46.56 117 SER A C 1
ATOM 906 O O . SER A 1 117 ? 26.376 16.629 -8.821 1.00 46.56 117 SER A O 1
ATOM 908 N N . SER A 1 118 ? 24.317 16.179 -8.066 1.00 45.50 118 SER A N 1
ATOM 909 C CA . SER A 1 118 ? 23.796 17.549 -8.118 1.00 45.50 118 SER A CA 1
ATOM 910 C C . SER A 1 118 ? 23.186 17.955 -6.778 1.00 45.50 118 SER A C 1
ATOM 912 O O . SER A 1 118 ? 22.525 17.158 -6.123 1.00 45.50 118 SER A O 1
ATOM 914 N N . ASN A 1 119 ? 23.358 19.224 -6.391 1.00 46.59 119 ASN A N 1
ATOM 915 C CA . ASN A 1 119 ? 22.914 19.789 -5.103 1.00 46.59 119 ASN A CA 1
ATOM 916 C C . ASN A 1 119 ? 21.382 20.015 -5.027 1.00 46.59 119 ASN A C 1
ATOM 918 O O . ASN A 1 119 ? 20.907 21.033 -4.525 1.00 46.59 119 ASN A O 1
ATOM 922 N N . THR A 1 120 ? 20.606 19.093 -5.590 1.00 43.72 120 THR A N 1
ATOM 923 C CA . THR A 1 120 ? 19.156 19.144 -5.791 1.00 43.72 120 THR A CA 1
ATOM 924 C C . THR A 1 120 ? 18.500 18.037 -4.976 1.00 43.72 120 THR A C 1
ATOM 926 O O . THR A 1 120 ? 18.779 16.866 -5.218 1.00 43.72 120 THR A O 1
ATOM 929 N N . TRP A 1 121 ? 17.615 18.399 -4.044 1.00 47.16 121 TRP A N 1
ATOM 930 C CA . TRP A 1 121 ? 16.932 17.469 -3.133 1.00 47.16 121 TRP A CA 1
ATOM 931 C C . TRP A 1 121 ? 15.817 16.683 -3.841 1.00 47.16 121 TRP A C 1
ATOM 933 O O . TRP A 1 121 ? 14.625 16.912 -3.639 1.00 47.16 121 TRP A O 1
ATOM 943 N N . SER A 1 122 ? 16.236 15.788 -4.732 1.00 49.97 122 SER A N 1
ATOM 944 C CA . SER A 1 122 ? 15.383 14.929 -5.547 1.00 49.97 122 SER A CA 1
ATOM 945 C C . SER A 1 122 ? 16.182 13.720 -6.034 1.00 49.97 122 SER A C 1
ATOM 947 O O . SER A 1 122 ? 16.969 13.838 -6.979 1.00 49.97 122 SER A O 1
ATOM 949 N N . ASP A 1 123 ? 15.949 12.555 -5.432 1.00 57.84 123 ASP A N 1
ATOM 950 C CA . ASP A 1 123 ? 16.495 11.308 -5.960 1.00 57.84 123 ASP A CA 1
ATOM 951 C C . ASP A 1 123 ? 15.802 10.985 -7.285 1.00 57.84 123 ASP A C 1
ATOM 953 O O . ASP A 1 123 ? 14.586 10.761 -7.349 1.00 57.84 123 ASP A O 1
ATOM 957 N N . ASN A 1 124 ? 16.593 10.965 -8.357 1.00 63.06 124 ASN A N 1
ATOM 958 C CA . ASN A 1 124 ? 16.127 10.617 -9.693 1.00 63.06 124 ASN A CA 1
ATOM 959 C C . ASN A 1 124 ? 16.056 9.094 -9.818 1.00 63.06 124 ASN A C 1
ATOM 961 O O . ASN A 1 124 ? 16.946 8.435 -10.359 1.00 63.06 124 ASN A O 1
ATOM 965 N N . MET A 1 125 ? 14.977 8.522 -9.294 1.00 74.31 125 MET A N 1
ATOM 966 C CA . MET A 1 125 ? 14.629 7.137 -9.571 1.00 74.31 125 MET A CA 1
ATOM 967 C C . MET A 1 125 ? 14.119 7.015 -11.014 1.00 74.31 125 MET A C 1
ATOM 969 O O . MET A 1 125 ? 13.596 7.951 -11.619 1.00 74.31 125 MET A O 1
ATOM 973 N N . THR A 1 126 ? 14.288 5.850 -11.619 1.00 80.25 126 THR A N 1
ATOM 974 C CA . THR A 1 126 ? 13.720 5.555 -12.933 1.00 80.25 126 THR A CA 1
ATOM 975 C C . THR A 1 126 ? 13.175 4.145 -12.924 1.00 80.25 126 THR A C 1
ATOM 977 O O . THR A 1 126 ? 13.921 3.197 -12.700 1.00 80.25 126 THR A O 1
ATOM 980 N N . TYR A 1 127 ? 11.877 3.995 -13.152 1.00 86.75 127 TYR A N 1
ATOM 981 C CA . TYR A 1 127 ? 11.231 2.695 -13.212 1.00 86.75 127 TYR A CA 1
ATOM 982 C C . TYR A 1 127 ? 10.236 2.615 -14.356 1.00 86.75 127 TYR A C 1
ATOM 984 O O . TYR A 1 127 ? 9.590 3.597 -14.719 1.00 86.75 127 TYR A O 1
ATOM 992 N N . VAL A 1 128 ? 10.118 1.412 -14.905 1.00 87.69 128 VAL A N 1
ATOM 993 C CA . VAL A 1 128 ? 9.130 1.056 -15.920 1.00 87.69 128 VAL A CA 1
ATOM 994 C C . VAL A 1 128 ? 8.401 -0.171 -15.410 1.00 87.69 128 VAL A C 1
ATOM 996 O O . VAL A 1 128 ? 9.029 -1.185 -15.105 1.00 87.69 128 VAL A O 1
ATOM 999 N N . ILE A 1 129 ? 7.084 -0.046 -15.265 1.00 89.62 129 ILE A N 1
ATOM 1000 C CA . ILE A 1 129 ? 6.203 -1.078 -14.719 1.00 89.62 129 ILE A CA 1
ATOM 1001 C C . ILE A 1 129 ? 5.036 -1.245 -15.706 1.00 89.62 129 ILE A C 1
ATOM 1003 O O . ILE A 1 129 ? 4.117 -0.420 -15.689 1.00 89.62 129 ILE A O 1
ATOM 1007 N N . PRO A 1 130 ? 5.066 -2.252 -16.599 1.00 88.69 130 PRO A N 1
ATOM 1008 C CA . PRO A 1 130 ? 3.914 -2.582 -17.434 1.00 88.69 130 PRO A CA 1
ATOM 1009 C C . PRO A 1 130 ? 2.751 -3.102 -16.581 1.00 88.69 130 PRO A C 1
ATOM 1011 O O . PRO A 1 130 ? 2.952 -3.555 -15.455 1.00 88.69 130 PRO A O 1
ATOM 1014 N N . ARG A 1 131 ? 1.536 -3.050 -17.124 1.00 87.25 131 ARG A N 1
ATOM 1015 C CA . ARG A 1 131 ? 0.311 -3.613 -16.545 1.00 87.25 131 ARG A CA 1
ATOM 1016 C C . ARG A 1 131 ? -0.397 -4.511 -17.560 1.00 87.25 131 ARG A C 1
ATOM 1018 O O . ARG A 1 131 ? -0.263 -4.358 -18.773 1.00 87.25 131 ARG A O 1
ATOM 1025 N N . GLU A 1 132 ? -1.221 -5.417 -17.045 1.00 85.06 132 GLU A N 1
ATOM 1026 C CA . GLU A 1 132 ? -2.034 -6.386 -17.802 1.00 85.06 132 GLU A CA 1
ATOM 1027 C C . GLU A 1 132 ? -2.961 -5.773 -18.875 1.00 85.06 132 GLU A C 1
ATOM 1029 O O . GLU A 1 132 ? -3.316 -6.440 -19.842 1.00 85.06 132 GLU A O 1
ATOM 1034 N N . ASN A 1 133 ? -3.324 -4.495 -18.743 1.00 86.00 133 ASN A N 1
ATOM 1035 C CA . ASN A 1 133 ? -4.169 -3.739 -19.674 1.00 86.00 133 ASN A CA 1
ATOM 1036 C C . ASN A 1 133 ? -3.378 -2.984 -20.767 1.00 86.00 133 ASN A C 1
ATOM 1038 O O . ASN A 1 133 ? -3.978 -2.261 -21.562 1.00 86.00 133 ASN A O 1
ATOM 1042 N N . GLY A 1 134 ? -2.047 -3.121 -20.815 1.00 86.19 134 GLY A N 1
ATOM 1043 C CA . GLY A 1 134 ? -1.184 -2.399 -21.760 1.00 86.19 134 GLY A CA 1
ATOM 1044 C C . GLY A 1 134 ? -0.860 -0.956 -21.356 1.00 86.19 134 GLY A C 1
ATOM 1045 O O . GLY A 1 134 ? -0.188 -0.249 -22.108 1.00 86.19 134 GLY A O 1
ATOM 1046 N N . GLU A 1 135 ? -1.287 -0.510 -20.171 1.00 89.69 135 GLU A N 1
ATOM 1047 C CA . GLU A 1 135 ? -0.676 0.663 -19.548 1.00 89.69 135 GLU A CA 1
ATOM 1048 C C . GLU A 1 135 ? 0.765 0.330 -19.141 1.00 89.69 135 GLU A C 1
ATOM 1050 O O . GLU A 1 135 ? 1.069 -0.770 -18.675 1.00 89.69 135 GLU A O 1
ATOM 1055 N N . VAL A 1 136 ? 1.653 1.311 -19.233 1.00 87.69 136 VAL A N 1
ATOM 1056 C CA . VAL A 1 136 ? 3.010 1.250 -18.698 1.00 87.69 136 VAL A CA 1
ATOM 1057 C C . VAL A 1 136 ? 3.226 2.475 -17.824 1.00 87.69 136 VAL A C 1
ATOM 1059 O O . VAL A 1 136 ? 3.126 3.615 -18.283 1.00 87.69 136 VAL A O 1
ATOM 1062 N N . VAL A 1 137 ? 3.513 2.241 -16.543 1.00 88.94 137 VAL A N 1
ATOM 1063 C CA . VAL A 1 137 ? 3.848 3.296 -15.586 1.00 88.94 137 VAL A CA 1
ATOM 1064 C C . VAL A 1 137 ? 5.333 3.605 -15.712 1.00 88.94 137 VAL A C 1
ATOM 1066 O O . VAL A 1 137 ? 6.180 2.753 -15.443 1.00 88.94 137 VAL A O 1
ATOM 1069 N N . LEU A 1 138 ? 5.632 4.838 -16.103 1.00 84.62 138 LEU A N 1
ATOM 1070 C CA . LEU A 1 138 ? 6.968 5.412 -16.149 1.0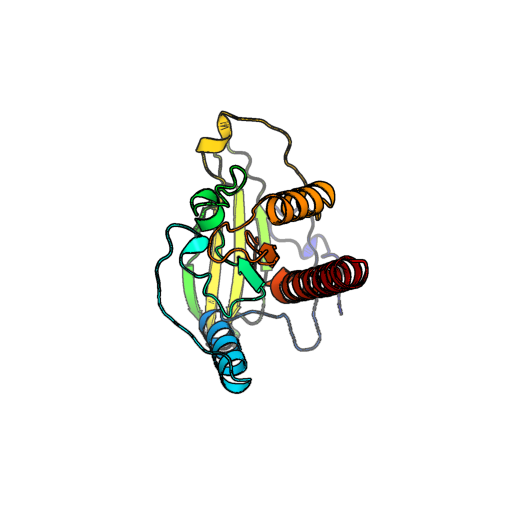0 84.62 138 LEU A CA 1
ATOM 1071 C C . LEU A 1 138 ? 7.151 6.290 -14.906 1.00 84.62 138 LEU A C 1
ATOM 1073 O O . LEU A 1 138 ? 6.377 7.220 -14.674 1.00 84.62 138 LEU A O 1
ATOM 1077 N N . GLY A 1 139 ? 8.168 6.013 -14.103 1.00 79.06 139 GLY A N 1
ATOM 1078 C CA . GLY A 1 139 ? 8.564 6.842 -12.966 1.00 79.06 139 GLY A CA 1
ATOM 1079 C C . GLY A 1 139 ? 10.071 7.099 -12.948 1.00 79.06 139 GLY A C 1
ATOM 1080 O O . GLY A 1 139 ? 10.791 6.577 -13.792 1.00 79.06 139 GLY A O 1
ATOM 1081 N N . GLY A 1 140 ? 10.578 7.897 -12.009 1.00 68.75 140 GLY A N 1
ATOM 1082 C CA . GLY A 1 140 ? 9.774 8.667 -11.058 1.00 68.75 140 GLY A CA 1
ATOM 1083 C C . GLY A 1 140 ? 10.598 9.603 -10.180 1.00 68.75 140 GLY A C 1
ATOM 1084 O O . GLY A 1 140 ? 11.798 9.426 -10.006 1.00 68.75 140 GLY A O 1
ATOM 1085 N N . THR A 1 141 ? 9.945 10.603 -9.595 1.00 66.88 141 THR A N 1
ATOM 1086 C CA . THR A 1 141 ? 10.586 11.466 -8.590 1.00 66.88 141 THR A CA 1
ATOM 1087 C C . THR A 1 141 ? 10.446 10.863 -7.200 1.00 66.88 141 THR A C 1
ATOM 1089 O O . THR A 1 141 ? 9.371 10.363 -6.868 1.00 66.88 141 THR A O 1
ATOM 1092 N N . PHE A 1 142 ? 11.459 11.013 -6.350 1.00 67.94 142 PHE A N 1
ATOM 1093 C CA . PHE A 1 142 ? 11.295 10.877 -4.904 1.00 67.94 142 PHE A CA 1
ATOM 1094 C C . PHE A 1 142 ? 11.743 12.171 -4.217 1.00 67.94 142 PHE A C 1
ATOM 1096 O O . PHE A 1 142 ? 12.932 12.431 -4.048 1.00 67.94 142 PHE A O 1
ATOM 1103 N N . ALA A 1 143 ? 10.768 13.016 -3.875 1.00 62.72 143 ALA A N 1
ATOM 1104 C CA . ALA A 1 143 ? 10.991 14.248 -3.125 1.00 62.72 143 ALA A CA 1
ATOM 1105 C C . ALA A 1 143 ? 10.383 14.106 -1.724 1.00 62.72 143 ALA A C 1
ATOM 1107 O O . ALA A 1 143 ? 9.170 14.250 -1.548 1.00 62.72 143 ALA A O 1
ATOM 1108 N N . GLN A 1 144 ? 11.225 13.806 -0.731 1.00 62.12 144 GLN A N 1
ATOM 1109 C CA . GLN A 1 144 ? 10.856 13.976 0.676 1.00 62.12 144 GLN A CA 1
ATOM 1110 C C . GLN A 1 144 ? 10.641 15.464 0.979 1.00 62.12 144 GLN A C 1
ATOM 1112 O O . GLN A 1 144 ? 11.200 16.338 0.311 1.00 62.12 144 GLN A O 1
ATOM 1117 N N . ASN A 1 145 ? 9.788 15.767 1.957 1.00 51.97 145 ASN A N 1
ATOM 1118 C CA . ASN A 1 145 ? 9.298 17.127 2.129 1.00 51.97 145 ASN A CA 1
ATOM 1119 C C . ASN A 1 145 ? 10.402 18.106 2.577 1.00 51.97 145 ASN A C 1
ATOM 1121 O O . ASN A 1 145 ? 11.061 17.900 3.598 1.00 51.97 145 ASN A O 1
ATOM 1125 N N . ILE A 1 146 ? 10.524 19.232 1.864 1.00 45.66 146 ILE A N 1
ATOM 1126 C CA . ILE A 1 146 ? 11.519 20.300 2.094 1.00 45.66 146 ILE A CA 1
ATOM 1127 C C . ILE A 1 146 ? 11.413 20.889 3.520 1.00 45.66 146 ILE A C 1
ATOM 1129 O O . ILE A 1 146 ? 12.363 21.476 4.032 1.00 45.66 146 ILE A O 1
ATOM 1133 N N . PHE A 1 147 ? 10.290 20.670 4.208 1.00 43.22 147 PHE A N 1
ATOM 1134 C CA . PHE A 1 147 ? 10.070 21.083 5.593 1.00 43.22 147 PHE A CA 1
ATOM 1135 C C . PHE A 1 147 ? 10.859 20.282 6.652 1.00 43.22 147 PHE A C 1
ATOM 1137 O O . PHE A 1 147 ? 11.149 20.854 7.703 1.00 43.22 147 PHE A O 1
ATOM 1144 N N . LYS A 1 148 ? 11.284 19.023 6.413 1.00 42.19 148 LYS A N 1
ATOM 1145 C CA . LYS A 1 148 ? 12.074 18.268 7.423 1.00 42.19 148 LYS A CA 1
ATOM 1146 C C . LYS A 1 148 ? 13.514 18.790 7.567 1.00 42.19 148 LYS A C 1
ATOM 1148 O O . LY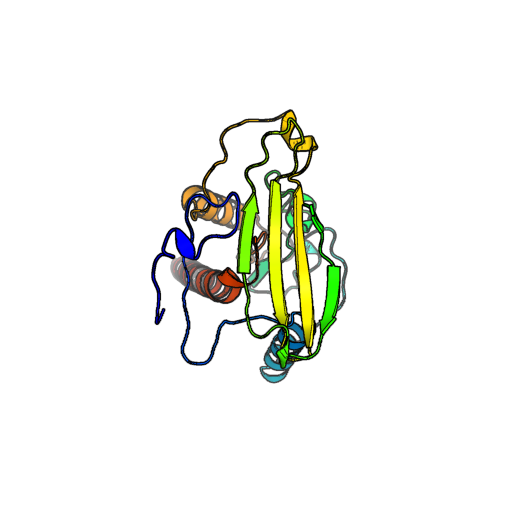S A 1 148 ? 14.129 18.618 8.613 1.00 42.19 148 LYS A O 1
ATOM 1153 N N . TYR A 1 149 ? 14.016 19.561 6.597 1.00 39.41 149 TYR A N 1
ATOM 1154 C CA . TYR A 1 149 ? 15.369 20.150 6.588 1.00 39.41 149 TYR A CA 1
ATOM 1155 C C . TYR A 1 149 ? 15.687 21.169 7.709 1.00 39.41 149 TYR A C 1
ATOM 1157 O O . TYR A 1 149 ? 16.769 21.757 7.708 1.00 39.41 149 TYR A O 1
ATOM 1165 N N . LYS A 1 150 ? 14.786 21.383 8.679 1.00 37.94 150 LYS A N 1
ATOM 1166 C CA . LYS A 1 150 ? 15.054 22.156 9.905 1.00 37.94 150 LYS A CA 1
ATOM 1167 C C . LYS A 1 150 ? 14.989 21.355 11.209 1.00 37.94 150 LYS A C 1
ATOM 1169 O O . LYS A 1 150 ? 15.350 21.915 12.242 1.00 37.94 150 LYS A O 1
ATOM 1174 N N . LEU A 1 151 ? 14.547 20.097 11.183 1.00 37.81 151 LEU A N 1
ATOM 1175 C CA . LEU A 1 151 ? 14.397 19.262 12.376 1.00 37.81 151 LEU A CA 1
ATOM 1176 C C . LEU A 1 151 ? 14.940 17.850 12.126 1.00 37.81 151 LEU A C 1
ATOM 1178 O O . LEU A 1 151 ? 14.281 17.004 11.533 1.00 37.81 151 LEU A O 1
ATOM 1182 N N . ASN A 1 152 ? 16.137 17.643 12.676 1.00 35.56 152 ASN A N 1
ATOM 1183 C CA . ASN A 1 152 ? 16.784 16.370 12.983 1.00 35.56 152 ASN A CA 1
ATOM 1184 C C . ASN A 1 152 ? 17.151 15.462 11.794 1.00 35.56 152 ASN A C 1
ATOM 1186 O O . ASN A 1 152 ? 16.332 14.791 11.171 1.00 35.56 152 ASN A O 1
ATOM 1190 N N . SER A 1 153 ? 18.463 15.382 11.562 1.00 41.59 153 SER A N 1
ATOM 1191 C CA . SER A 1 153 ? 19.110 14.263 10.882 1.00 41.59 153 SER A CA 1
ATOM 1192 C C . SER A 1 153 ? 18.912 12.943 11.649 1.00 41.59 153 SER A C 1
ATOM 1194 O O . SER A 1 153 ? 18.569 12.959 12.830 1.00 41.59 153 SER A O 1
ATOM 1196 N N . ASN A 1 154 ? 19.256 11.824 10.998 1.00 39.00 154 ASN A N 1
ATOM 1197 C CA . ASN A 1 154 ? 19.344 10.458 11.552 1.00 39.00 154 ASN A CA 1
ATOM 1198 C C . ASN A 1 154 ? 18.078 9.581 11.439 1.00 39.00 154 ASN A C 1
ATOM 1200 O O . ASN A 1 154 ? 17.782 8.820 12.353 1.00 39.00 154 ASN A O 1
ATOM 1204 N N . PHE A 1 155 ? 17.398 9.590 10.287 1.00 41.06 155 PHE A N 1
ATOM 1205 C CA . PHE A 1 155 ? 16.588 8.439 9.859 1.00 41.06 155 PHE A CA 1
ATOM 1206 C C . PHE A 1 155 ? 17.107 7.884 8.531 1.00 41.06 155 PHE A C 1
ATOM 1208 O O . PHE A 1 155 ? 16.886 8.458 7.467 1.00 41.06 155 PHE A O 1
ATOM 1215 N N . SER A 1 156 ? 17.837 6.772 8.618 1.00 38.66 156 SER A N 1
ATOM 1216 C CA . SER A 1 156 ? 18.402 6.047 7.476 1.00 38.66 156 SER A CA 1
ATOM 1217 C C . SER A 1 156 ? 18.372 4.535 7.718 1.00 38.66 156 SER A C 1
ATOM 1219 O O . SER A 1 156 ? 19.411 3.876 7.729 1.00 38.66 156 SER A O 1
ATOM 1221 N N . SER A 1 157 ? 17.173 3.992 7.923 1.00 37.28 157 SER A N 1
ATOM 1222 C CA . SER A 1 157 ? 16.893 2.574 7.692 1.00 37.28 157 SER A CA 1
ATOM 1223 C C . SER A 1 157 ? 15.539 2.408 6.991 1.00 37.28 157 SER A C 1
ATOM 1225 O O . SER A 1 157 ? 14.682 3.292 7.048 1.00 37.28 157 SER A O 1
ATOM 1227 N N . THR A 1 158 ? 15.387 1.285 6.292 1.00 35.47 158 THR A N 1
ATOM 1228 C CA . THR A 1 158 ? 14.138 0.776 5.709 1.00 35.47 158 THR A CA 1
ATOM 1229 C C . THR A 1 158 ? 13.620 -0.468 6.441 1.00 35.47 158 THR A C 1
ATOM 1231 O O . THR A 1 158 ? 12.681 -1.104 5.964 1.00 35.47 158 THR A O 1
ATOM 1234 N N . ASP A 1 159 ? 14.258 -0.841 7.550 1.00 32.81 159 ASP A N 1
ATOM 1235 C CA . ASP A 1 159 ? 13.841 -1.944 8.413 1.00 32.81 159 ASP A CA 1
ATOM 1236 C C . ASP A 1 159 ? 12.578 -1.570 9.207 1.00 32.81 159 ASP A C 1
ATOM 1238 O O . ASP A 1 159 ? 12.240 -0.392 9.360 1.00 32.81 159 ASP A O 1
ATOM 1242 N N . VAL A 1 160 ? 11.882 -2.577 9.739 1.00 39.06 160 VAL A N 1
ATOM 1243 C CA . VAL A 1 160 ? 10.853 -2.353 10.761 1.00 39.06 160 VAL A CA 1
ATOM 1244 C C . VAL A 1 160 ? 11.573 -2.019 12.066 1.00 39.06 160 VAL A C 1
ATOM 1246 O O . VAL A 1 160 ? 12.344 -2.831 12.567 1.00 39.06 160 VAL A O 1
ATOM 1249 N N . ASP A 1 161 ? 11.350 -0.818 12.596 1.00 45.16 161 ASP A N 1
ATOM 1250 C CA . ASP A 1 161 ? 11.827 -0.453 13.928 1.00 45.16 161 ASP A CA 1
ATOM 1251 C C . ASP A 1 161 ? 10.791 -0.905 14.963 1.00 45.16 161 ASP A C 1
ATOM 1253 O O . ASP A 1 161 ? 9.756 -0.259 15.156 1.00 45.16 161 ASP A O 1
ATOM 1257 N N . ASP A 1 162 ? 11.080 -2.023 15.628 1.00 43.50 162 ASP A N 1
ATOM 1258 C CA . ASP A 1 162 ? 10.226 -2.609 16.665 1.00 43.50 162 ASP A CA 1
ATOM 1259 C C . ASP A 1 162 ? 9.935 -1.619 17.810 1.00 43.50 162 ASP A C 1
ATOM 1261 O O . ASP A 1 162 ? 8.872 -1.679 18.423 1.00 43.50 162 ASP A O 1
ATOM 1265 N N . ASN A 1 163 ? 10.822 -0.646 18.067 1.00 46.78 163 ASN A N 1
ATOM 1266 C CA . ASN A 1 163 ? 10.599 0.396 19.076 1.00 46.78 163 ASN A CA 1
ATOM 1267 C C . ASN A 1 163 ? 9.555 1.420 18.609 1.00 46.78 163 ASN A C 1
ATOM 1269 O O . ASN A 1 163 ? 8.814 1.956 19.431 1.00 46.78 163 ASN A O 1
ATOM 1273 N N . ILE A 1 164 ? 9.473 1.694 17.302 1.00 51.06 164 ILE A N 1
ATOM 1274 C CA . ILE A 1 164 ? 8.424 2.546 16.722 1.00 51.06 164 ILE A CA 1
ATOM 1275 C C . ILE A 1 164 ? 7.097 1.787 16.695 1.00 51.06 164 ILE A C 1
ATOM 1277 O O . ILE A 1 164 ? 6.073 2.375 17.040 1.00 51.06 164 ILE A O 1
ATOM 1281 N N . ALA A 1 165 ? 7.106 0.493 16.358 1.00 43.12 165 ALA A N 1
ATOM 1282 C CA . ALA A 1 165 ? 5.917 -0.358 16.420 1.00 43.12 165 ALA A CA 1
ATOM 1283 C C . ALA A 1 165 ? 5.352 -0.437 17.852 1.00 43.12 165 ALA A C 1
ATOM 1285 O O . ALA A 1 165 ? 4.183 -0.117 18.069 1.00 43.12 165 ALA A O 1
ATOM 1286 N N . GLU A 1 166 ? 6.194 -0.741 18.844 1.00 44.53 166 GLU A N 1
ATOM 1287 C CA . GLU A 1 166 ? 5.817 -0.746 20.262 1.00 44.53 166 GLU A CA 1
ATOM 1288 C C . GLU A 1 166 ? 5.351 0.644 20.721 1.00 44.53 166 GLU A C 1
ATOM 1290 O O . GLU A 1 166 ? 4.298 0.772 21.338 1.00 44.53 166 GLU A O 1
ATOM 1295 N N . ALA A 1 167 ? 6.054 1.725 20.360 1.00 49.50 167 ALA A N 1
ATOM 1296 C CA . ALA A 1 167 ? 5.625 3.078 20.714 1.00 49.50 167 ALA A CA 1
ATOM 1297 C C . ALA A 1 167 ? 4.279 3.469 20.074 1.00 49.50 167 ALA A C 1
ATOM 1299 O O . ALA A 1 167 ? 3.537 4.258 20.663 1.00 49.50 167 ALA A O 1
ATOM 1300 N N . ILE A 1 168 ? 3.949 2.954 18.884 1.00 49.03 168 ILE A N 1
ATOM 1301 C CA . ILE A 1 168 ? 2.629 3.110 18.255 1.00 49.03 168 ILE A CA 1
ATOM 1302 C C . ILE A 1 168 ? 1.571 2.334 19.051 1.00 49.03 168 ILE A C 1
ATOM 1304 O O . ILE A 1 168 ? 0.529 2.905 19.373 1.00 49.03 168 ILE A O 1
ATOM 1308 N N . ILE A 1 169 ? 1.843 1.084 19.437 1.00 49.84 169 ILE A N 1
ATOM 1309 C CA . ILE A 1 169 ? 0.943 0.262 20.267 1.00 49.84 169 ILE A CA 1
ATOM 1310 C C . ILE A 1 169 ? 0.694 0.932 21.628 1.00 49.84 169 ILE A C 1
ATOM 1312 O O . ILE A 1 169 ? -0.454 1.060 22.049 1.00 49.84 169 ILE A O 1
ATOM 1316 N N . GLN A 1 170 ? 1.729 1.462 22.282 1.00 49.09 170 GLN A N 1
ATOM 1317 C CA . GLN A 1 170 ? 1.590 2.192 23.546 1.00 49.09 170 GLN A CA 1
ATOM 1318 C C . GLN A 1 170 ? 0.790 3.499 23.386 1.00 49.09 170 GLN A C 1
ATOM 1320 O O . GLN A 1 170 ? -0.016 3.820 24.258 1.00 49.09 170 GLN A O 1
ATOM 1325 N N . ARG A 1 171 ? 0.917 4.225 22.259 1.00 54.69 171 ARG A N 1
ATOM 1326 C CA . ARG A 1 171 ? 0.030 5.370 21.946 1.00 54.69 171 ARG A CA 1
ATOM 1327 C C . ARG A 1 171 ? -1.427 4.935 21.753 1.00 54.69 171 ARG A C 1
ATOM 1329 O O . ARG A 1 171 ? -2.325 5.628 22.227 1.00 54.69 171 ARG A O 1
ATOM 1336 N N . CYS A 1 172 ? -1.670 3.779 21.134 1.00 49.44 172 CYS A N 1
ATOM 1337 C CA . CYS A 1 172 ? -3.015 3.213 21.001 1.00 49.44 172 CYS A CA 1
ATOM 1338 C C . CYS A 1 172 ? -3.630 2.884 22.373 1.00 49.44 172 CYS A C 1
ATOM 1340 O O . CYS A 1 172 ? -4.738 3.323 22.671 1.00 49.44 172 CYS A O 1
ATOM 1342 N N . LEU A 1 173 ? -2.893 2.172 23.235 1.00 48.25 173 LEU A N 1
ATOM 1343 C CA . LEU A 1 173 ? -3.339 1.800 24.587 1.00 48.25 173 LEU A CA 1
ATOM 1344 C C . LEU A 1 173 ? -3.557 3.019 25.503 1.00 48.25 173 LEU A C 1
ATOM 1346 O O . LEU A 1 173 ? -4.408 2.980 26.390 1.00 48.25 173 LEU A O 1
ATOM 1350 N N . ALA A 1 174 ? -2.819 4.108 25.274 1.00 47.38 174 ALA A N 1
ATOM 1351 C CA . ALA A 1 174 ? -2.945 5.370 26.001 1.00 47.38 174 ALA A CA 1
ATOM 1352 C C . ALA A 1 174 ? -4.075 6.292 25.496 1.00 47.38 174 ALA A C 1
ATOM 1354 O O . ALA A 1 174 ? -4.228 7.390 26.033 1.00 47.38 174 ALA A O 1
ATOM 1355 N N . THR A 1 175 ? -4.868 5.873 24.501 1.00 46.97 175 THR A N 1
ATOM 1356 C CA . THR A 1 175 ? -5.952 6.676 23.904 1.00 46.97 175 THR A CA 1
ATOM 1357 C C . THR A 1 175 ? -7.335 6.097 24.251 1.00 46.97 175 THR A C 1
ATOM 1359 O O . THR A 1 175 ? -7.971 5.463 23.408 1.00 46.97 175 THR A O 1
ATOM 1362 N N . PRO A 1 176 ? -7.840 6.283 25.488 1.00 47.38 176 PRO A N 1
ATOM 1363 C CA . PRO A 1 176 ? -9.202 5.898 25.830 1.00 47.38 176 PRO A CA 1
ATOM 1364 C C . PRO A 1 176 ? -10.204 6.835 25.147 1.00 47.38 176 PRO A C 1
ATOM 1366 O O . PRO A 1 176 ? -10.215 8.044 25.380 1.00 47.38 176 PRO A O 1
ATOM 1369 N N . SER A 1 177 ? -11.109 6.276 24.349 1.00 47.06 177 SER A N 1
ATOM 1370 C CA . SER A 1 177 ? -12.324 6.981 23.957 1.00 47.06 177 SER A CA 1
ATOM 1371 C C . SER A 1 177 ? -13.261 7.077 25.167 1.00 47.06 177 SER A C 1
ATOM 1373 O O . SER A 1 177 ? -13.962 6.121 25.479 1.00 47.06 177 SER A O 1
ATOM 1375 N N . GLU A 1 178 ? -13.335 8.237 25.826 1.00 47.94 178 GLU A N 1
ATOM 1376 C CA . GLU A 1 178 ? -14.325 8.500 26.898 1.00 47.94 178 GLU A CA 1
ATOM 1377 C C . GLU A 1 178 ? -15.789 8.477 26.387 1.00 47.94 178 GLU A C 1
ATOM 1379 O O . GLU A 1 178 ? -16.747 8.561 27.153 1.00 47.94 178 GLU A O 1
ATOM 1384 N N . LYS A 1 179 ? -15.982 8.331 25.070 1.00 48.09 179 LYS A N 1
ATOM 1385 C CA . LYS A 1 179 ? -17.273 8.087 24.424 1.00 48.09 179 LYS A CA 1
ATOM 1386 C C . LYS A 1 179 ? -17.785 6.686 24.825 1.00 48.09 179 LYS A C 1
ATOM 1388 O O . LYS A 1 179 ? -17.176 5.683 24.467 1.00 48.09 179 LYS A O 1
ATOM 1393 N N . PHE A 1 180 ? -18.934 6.636 25.507 1.00 51.19 180 PHE A N 1
ATOM 1394 C CA . PHE A 1 180 ? -19.687 5.424 25.897 1.00 51.19 180 PHE A CA 1
ATOM 1395 C C . PHE A 1 180 ? -19.144 4.561 27.061 1.00 51.19 180 PHE A C 1
ATOM 1397 O O . PHE A 1 180 ? -19.553 3.407 27.170 1.00 51.19 180 PHE A O 1
ATOM 1404 N N . ASP A 1 181 ? -18.254 5.070 27.926 1.00 59.38 181 ASP A N 1
ATOM 1405 C CA . ASP A 1 181 ? -17.669 4.325 29.073 1.00 59.38 181 ASP A CA 1
ATOM 1406 C C . ASP A 1 181 ? -16.970 2.987 28.704 1.00 59.38 181 ASP A C 1
ATOM 1408 O O . ASP A 1 181 ? -16.633 2.175 29.569 1.00 59.38 181 ASP A O 1
ATOM 1412 N N . LYS A 1 182 ? -16.710 2.754 27.410 1.00 63.12 182 LYS A N 1
ATOM 1413 C CA . LYS A 1 182 ? -16.135 1.522 26.857 1.00 63.12 182 LYS A CA 1
ATOM 1414 C C . LYS A 1 182 ? -14.708 1.780 26.378 1.00 63.12 182 LYS A C 1
ATOM 1416 O O . LYS A 1 182 ? -14.469 2.667 25.562 1.00 63.12 182 LYS A O 1
ATOM 1421 N N . LYS A 1 183 ? -13.754 0.957 26.826 1.00 70.25 183 LYS A N 1
ATOM 1422 C CA . LYS A 1 183 ? -12.428 0.893 26.195 1.00 70.25 183 LYS A CA 1
ATOM 1423 C C . LYS A 1 183 ? -12.584 0.282 24.800 1.00 70.25 183 LYS A C 1
ATOM 1425 O O . LYS A 1 183 ? -12.952 -0.882 24.687 1.00 70.25 183 LYS A O 1
ATOM 1430 N N . ILE A 1 184 ? -12.296 1.060 23.763 1.00 79.69 184 ILE A N 1
ATOM 1431 C CA . ILE A 1 184 ? -12.231 0.592 22.376 1.00 79.69 184 ILE A CA 1
ATOM 1432 C C . ILE A 1 184 ? -10.786 0.216 22.060 1.00 79.69 184 ILE A C 1
ATOM 1434 O O . ILE A 1 184 ? -9.868 0.980 22.363 1.00 79.69 184 ILE A O 1
ATOM 1438 N N . LEU A 1 185 ? -10.563 -0.944 21.439 1.00 82.69 185 LEU A N 1
ATOM 1439 C CA . LEU A 1 185 ? -9.238 -1.289 20.931 1.00 82.69 185 LEU A CA 1
ATOM 1440 C C . LEU A 1 185 ? -8.988 -0.520 19.628 1.00 82.69 185 LEU A C 1
ATOM 1442 O O . LEU A 1 185 ? -9.730 -0.669 18.660 1.00 82.69 185 LEU A O 1
ATOM 1446 N N . ILE A 1 186 ? -7.933 0.288 19.584 1.00 84.88 186 ILE A N 1
ATOM 1447 C CA . ILE A 1 186 ? -7.517 0.985 18.364 1.00 84.88 186 ILE A CA 1
ATOM 1448 C C . ILE A 1 186 ? -6.223 0.339 17.863 1.00 84.88 186 ILE A C 1
ATOM 1450 O O . ILE A 1 186 ? -5.248 0.247 18.601 1.00 84.88 186 ILE A O 1
ATOM 1454 N N . CYS A 1 187 ? -6.196 -0.093 16.605 1.00 84.19 187 CYS A N 1
ATOM 1455 C CA . CYS A 1 187 ? -5.003 -0.624 15.945 1.00 84.19 187 CYS A CA 1
ATOM 1456 C C . CYS A 1 187 ? -4.577 0.343 14.834 1.00 84.19 187 CYS A C 1
ATOM 1458 O O . CYS A 1 187 ? -5.409 0.804 14.055 1.00 84.19 187 CYS A O 1
ATOM 1460 N N . HIS A 1 188 ? -3.296 0.692 14.746 1.00 85.81 188 HIS A N 1
ATOM 1461 C CA . HIS A 1 188 ? -2.788 1.627 13.736 1.00 85.81 188 HIS A CA 1
ATOM 1462 C C . HIS A 1 188 ? -2.104 0.885 12.581 1.00 85.81 188 HIS A C 1
ATOM 1464 O O . HIS A 1 188 ? -1.254 0.031 12.806 1.00 85.81 188 HIS A O 1
ATOM 1470 N N . ASN A 1 189 ? -2.471 1.224 11.341 1.00 86.88 189 ASN A N 1
ATOM 1471 C CA . ASN A 1 189 ? -1.921 0.621 10.125 1.00 86.88 189 ASN A CA 1
ATOM 1472 C C . ASN A 1 189 ? -1.829 1.659 8.993 1.00 86.88 189 ASN A C 1
ATOM 1474 O O . ASN A 1 189 ? -2.497 1.564 7.962 1.00 86.88 189 ASN A O 1
ATOM 1478 N N . TYR A 1 190 ? -1.043 2.710 9.222 1.00 84.19 190 TYR A N 1
ATOM 1479 C CA . TYR A 1 190 ? -0.860 3.825 8.293 1.00 84.19 190 TYR A CA 1
ATOM 1480 C C . TYR A 1 190 ? 0.603 3.978 7.852 1.00 84.19 190 TYR A C 1
ATOM 1482 O O . TY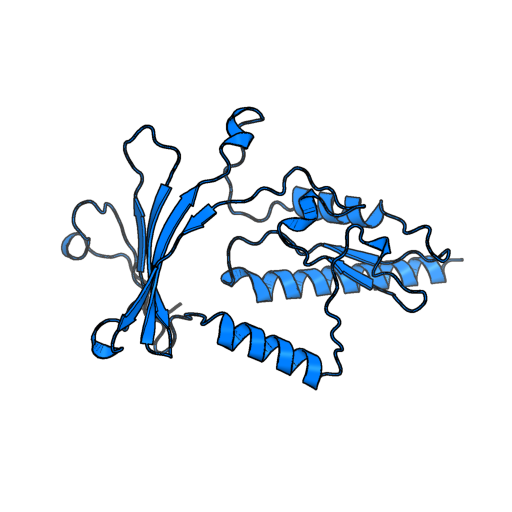R A 1 190 ? 1.486 3.287 8.346 1.00 84.19 190 TYR A O 1
ATOM 1490 N N . VAL A 1 191 ? 0.838 4.878 6.887 1.00 76.19 191 VAL A N 1
ATOM 1491 C CA . VAL A 1 191 ? 2.141 5.172 6.253 1.00 76.19 191 VAL A CA 1
ATOM 1492 C C . VAL A 1 191 ? 2.866 3.918 5.739 1.00 76.19 191 VAL A C 1
ATOM 1494 O O . VAL A 1 191 ? 3.637 3.256 6.426 1.00 76.19 191 VAL A O 1
ATOM 1497 N N . HIS A 1 192 ? 2.643 3.597 4.464 1.00 76.94 192 HIS A N 1
ATOM 1498 C CA . HIS A 1 192 ? 3.333 2.513 3.764 1.00 76.94 192 HIS A CA 1
ATOM 1499 C C . HIS A 1 192 ? 3.986 3.042 2.482 1.00 76.94 192 HIS A C 1
ATOM 1501 O O . HIS A 1 192 ? 3.367 3.796 1.731 1.00 76.94 192 HIS A O 1
ATOM 1507 N N . GLY A 1 193 ? 5.221 2.618 2.199 1.00 63.97 193 GLY A N 1
ATOM 1508 C CA . GLY A 1 193 ? 5.978 3.057 1.018 1.00 63.97 193 GLY A CA 1
ATOM 1509 C C . GLY A 1 193 ? 5.542 2.434 -0.318 1.00 63.97 193 GLY A C 1
ATOM 1510 O O . GLY A 1 193 ? 6.042 2.834 -1.367 1.00 63.97 193 GLY A O 1
ATOM 1511 N N . GLY A 1 194 ? 4.641 1.447 -0.309 1.00 74.25 194 GLY A N 1
ATOM 1512 C CA . GLY A 1 194 ? 4.151 0.780 -1.516 1.00 74.25 194 GLY A CA 1
ATOM 1513 C C . GLY A 1 194 ? 3.277 -0.440 -1.220 1.00 74.25 194 GLY A C 1
ATOM 1514 O O . GLY A 1 194 ? 3.107 -0.838 -0.070 1.00 74.25 194 GLY A O 1
ATOM 1515 N N . PHE A 1 195 ? 2.722 -1.052 -2.268 1.00 83.62 195 PHE A N 1
ATOM 1516 C CA . PHE A 1 195 ? 1.810 -2.198 -2.142 1.00 83.62 195 PHE A CA 1
ATOM 1517 C C . PHE A 1 195 ? 2.490 -3.486 -1.646 1.00 83.62 195 PHE A C 1
ATOM 1519 O O . PHE A 1 195 ? 1.801 -4.370 -1.135 1.00 83.62 195 PHE A O 1
ATOM 1526 N N . GLN A 1 196 ? 3.815 -3.620 -1.778 1.00 83.25 196 GLN A N 1
ATOM 1527 C CA . GLN A 1 196 ? 4.532 -4.875 -1.519 1.00 83.25 196 GLN A CA 1
ATOM 1528 C C . GLN A 1 196 ? 4.487 -5.356 -0.058 1.00 83.25 196 GLN A C 1
ATOM 1530 O O . GLN A 1 196 ? 4.659 -6.547 0.181 1.00 83.25 196 GLN A O 1
ATOM 1535 N N . SER A 1 197 ? 4.229 -4.468 0.909 1.00 80.88 197 SER A N 1
ATOM 1536 C CA . SER A 1 197 ? 4.083 -4.825 2.328 1.00 80.88 197 SER A CA 1
ATOM 1537 C C . SER A 1 197 ? 2.647 -5.165 2.743 1.00 80.88 197 SER A C 1
ATOM 1539 O O . SER A 1 197 ? 2.461 -5.722 3.819 1.00 80.88 197 SER A O 1
ATOM 1541 N N . SER A 1 198 ? 1.641 -4.866 1.909 1.00 84.38 198 SER A N 1
ATOM 1542 C CA . SER A 1 198 ? 0.218 -4.812 2.302 1.00 84.38 198 SER A CA 1
ATOM 1543 C C . SER A 1 198 ? -0.321 -6.071 2.994 1.00 84.38 198 SER A C 1
ATOM 1545 O O . SER A 1 198 ? -0.918 -5.968 4.059 1.00 84.38 198 SER A O 1
ATOM 1547 N N . TYR A 1 199 ? -0.080 -7.265 2.442 1.00 86.00 199 TYR A N 1
ATOM 1548 C CA . TYR A 1 199 ? -0.482 -8.525 3.086 1.00 86.00 199 TY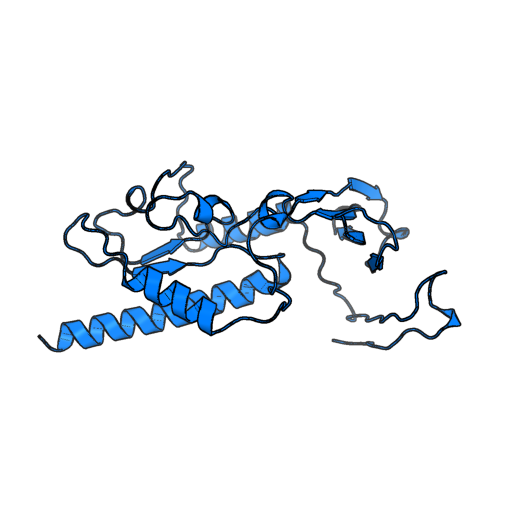R A CA 1
ATOM 1549 C C . TYR A 1 199 ? 0.287 -8.816 4.385 1.00 86.00 199 TYR A C 1
ATOM 1551 O O . TYR A 1 199 ? -0.254 -9.456 5.281 1.00 86.00 199 TYR A O 1
ATOM 1559 N N . GLY A 1 200 ? 1.538 -8.356 4.492 1.00 83.00 200 GLY A N 1
ATOM 1560 C CA . GLY A 1 200 ? 2.364 -8.529 5.686 1.00 83.00 200 GLY A CA 1
ATOM 1561 C C . GLY A 1 200 ? 1.905 -7.634 6.835 1.00 83.00 200 GLY A C 1
ATOM 1562 O O . GLY A 1 200 ? 1.676 -8.135 7.932 1.00 83.00 200 GLY A O 1
ATOM 1563 N N . THR A 1 201 ? 1.699 -6.337 6.576 1.00 79.88 201 THR A N 1
ATOM 1564 C CA . THR A 1 201 ? 1.204 -5.398 7.597 1.00 79.88 201 THR A CA 1
ATOM 1565 C C . THR A 1 201 ? -0.227 -5.728 8.008 1.00 79.88 201 THR A C 1
ATOM 1567 O O . THR A 1 201 ? -0.507 -5.782 9.200 1.00 79.88 201 THR A O 1
ATOM 1570 N N . ALA A 1 202 ? -1.108 -6.073 7.061 1.00 83.06 202 ALA A N 1
ATOM 1571 C CA . ALA A 1 202 ? -2.464 -6.522 7.380 1.00 83.06 202 ALA A CA 1
ATOM 1572 C C . ALA A 1 202 ? -2.479 -7.773 8.278 1.00 83.06 202 ALA A C 1
ATOM 1574 O O . ALA A 1 202 ? -3.226 -7.806 9.250 1.00 83.06 202 ALA A O 1
ATOM 1575 N N . LYS A 1 203 ? -1.633 -8.778 8.000 1.00 81.94 203 LYS A N 1
ATOM 1576 C CA . LYS A 1 203 ? -1.522 -9.972 8.850 1.00 81.94 203 LYS A CA 1
ATOM 1577 C C . LYS A 1 203 ? -1.028 -9.621 10.259 1.00 81.94 203 LYS A C 1
ATOM 1579 O O . LYS A 1 203 ? -1.640 -10.049 11.229 1.00 81.94 203 LYS A O 1
ATOM 1584 N N . HIS A 1 204 ? 0.022 -8.809 10.365 1.00 80.75 204 HIS A N 1
ATOM 1585 C CA . HIS A 1 204 ? 0.599 -8.420 11.653 1.00 80.75 204 HIS A CA 1
ATOM 1586 C C . HIS A 1 204 ? -0.376 -7.610 12.527 1.00 80.75 204 HIS A C 1
ATOM 1588 O O . HIS A 1 204 ? -0.423 -7.791 13.739 1.00 80.75 204 HIS A O 1
ATOM 1594 N N . VAL A 1 205 ? -1.209 -6.766 11.909 1.00 83.12 205 VAL A N 1
ATOM 1595 C CA . VAL A 1 205 ? -2.270 -6.012 12.598 1.00 83.12 205 VAL A CA 1
ATOM 1596 C C . VAL A 1 205 ? -3.345 -6.933 13.173 1.00 83.12 205 VAL A C 1
ATOM 1598 O O . VAL A 1 205 ? -3.811 -6.675 14.278 1.00 83.12 205 VAL A O 1
ATOM 1601 N N . ILE A 1 206 ? -3.712 -8.011 12.469 1.00 84.12 206 ILE A N 1
ATOM 1602 C CA . ILE A 1 206 ? -4.630 -9.029 13.004 1.00 84.12 206 ILE A CA 1
ATOM 1603 C C . ILE A 1 206 ? -3.987 -9.773 14.180 1.00 84.12 206 ILE A C 1
ATOM 1605 O O . ILE A 1 206 ? -4.624 -9.893 15.218 1.00 84.12 206 ILE A O 1
ATOM 1609 N N . GLU A 1 207 ? -2.715 -10.170 14.073 1.00 83.00 207 GLU A N 1
ATOM 1610 C CA . GLU A 1 207 ? -1.990 -10.848 15.163 1.00 83.00 207 GLU A CA 1
ATOM 1611 C C . GLU A 1 207 ? -1.929 -9.985 16.440 1.00 83.00 207 GLU A C 1
ATOM 1613 O O . GLU A 1 207 ? -2.248 -10.461 17.527 1.00 83.00 207 GLU A O 1
ATOM 1618 N N . ILE A 1 208 ? -1.611 -8.689 16.313 1.00 78.00 208 ILE A N 1
ATOM 1619 C CA . ILE A 1 208 ? -1.636 -7.741 17.442 1.00 78.00 208 ILE A CA 1
ATOM 1620 C C . ILE A 1 208 ? -3.061 -7.563 17.987 1.00 78.00 208 ILE A C 1
ATOM 1622 O O . ILE A 1 208 ? -3.251 -7.506 19.200 1.00 78.00 208 ILE A O 1
ATOM 1626 N N . MET A 1 209 ? -4.068 -7.456 17.117 1.00 83.25 209 MET A N 1
ATOM 1627 C CA . MET A 1 209 ? -5.466 -7.281 17.522 1.00 83.25 209 MET A CA 1
ATOM 1628 C C . MET A 1 209 ? -5.973 -8.482 18.332 1.00 83.25 209 MET A C 1
ATOM 1630 O O . MET A 1 209 ? -6.535 -8.288 19.408 1.00 83.25 209 MET A O 1
ATOM 1634 N N . GLU A 1 210 ? -5.738 -9.703 17.847 1.00 84.50 210 GLU A N 1
ATOM 1635 C CA . GLU A 1 210 ? -6.097 -10.956 18.523 1.00 84.50 210 GLU A CA 1
ATOM 1636 C C . GLU A 1 210 ? -5.406 -11.049 19.894 1.00 84.50 210 GLU A C 1
ATOM 1638 O O . GLU A 1 210 ? -6.082 -11.211 20.912 1.00 84.50 210 GLU A O 1
ATOM 1643 N N . GLU A 1 211 ? -4.093 -10.797 19.957 1.00 83.25 211 GLU A N 1
ATOM 1644 C CA . GLU A 1 211 ? -3.340 -10.745 21.217 1.00 83.25 211 GLU A CA 1
ATOM 1645 C C . GLU A 1 211 ? -3.896 -9.731 22.234 1.00 83.25 211 GLU A C 1
ATOM 1647 O O . GLU A 1 211 ? -3.841 -9.974 23.441 1.00 83.25 211 GLU A O 1
ATOM 1652 N N . MET A 1 212 ? -4.376 -8.564 21.789 1.00 78.75 212 MET A N 1
ATOM 1653 C CA . MET A 1 212 ? -4.903 -7.533 22.694 1.00 78.75 212 MET A CA 1
ATOM 1654 C C . MET A 1 212 ? -6.326 -7.840 23.166 1.00 78.75 212 MET A C 1
ATOM 1656 O O . MET A 1 212 ? -6.645 -7.551 24.320 1.00 78.75 212 MET A O 1
ATOM 1660 N N . LEU A 1 213 ? -7.156 -8.464 22.327 1.00 81.06 213 LEU A N 1
ATOM 1661 C CA . LEU A 1 213 ? -8.483 -8.944 22.722 1.00 81.06 213 LEU A CA 1
ATOM 1662 C C . LEU A 1 213 ? -8.370 -10.056 23.776 1.00 81.06 213 LEU A C 1
ATOM 1664 O O . LEU A 1 213 ? -8.989 -9.950 24.836 1.00 81.06 213 LEU A O 1
ATOM 1668 N N . GLU A 1 214 ? -7.489 -11.045 23.568 1.00 84.44 214 GLU A N 1
ATOM 1669 C CA . GLU A 1 214 ? -7.209 -12.085 24.571 1.00 84.44 214 GLU A CA 1
ATOM 1670 C C . GLU A 1 214 ? -6.759 -11.484 25.914 1.00 84.44 214 GLU A C 1
ATOM 1672 O O . GLU A 1 214 ? -7.188 -11.937 26.979 1.00 84.44 214 GLU A O 1
ATOM 1677 N N . LYS A 1 215 ? -5.915 -10.443 25.897 1.00 80.31 215 LYS A N 1
ATOM 1678 C CA . LYS A 1 215 ? -5.461 -9.757 27.120 1.00 80.31 215 LYS A CA 1
ATOM 1679 C C . LYS A 1 215 ? -6.620 -9.058 27.841 1.00 80.31 215 LYS A C 1
ATOM 1681 O O . LYS A 1 215 ? -6.732 -9.204 29.057 1.00 80.31 215 LYS A O 1
ATOM 1686 N N . GLN A 1 216 ? -7.517 -8.380 27.120 1.00 74.38 216 GLN A N 1
ATOM 1687 C CA . GLN A 1 216 ? -8.685 -7.707 27.709 1.00 74.38 216 GLN A CA 1
ATOM 1688 C C . GLN A 1 216 ? -9.694 -8.689 28.328 1.00 74.38 216 GLN A C 1
ATOM 1690 O O . GLN A 1 216 ? -10.187 -8.442 29.434 1.00 74.38 216 GLN A O 1
ATOM 1695 N N . GLU A 1 217 ? -9.958 -9.833 27.690 1.00 77.62 217 GLU A N 1
ATOM 1696 C CA . GLU A 1 217 ? -10.772 -10.900 28.293 1.00 77.62 217 GLU A CA 1
ATOM 1697 C C . GLU A 1 217 ? -10.107 -11.469 29.556 1.00 77.62 217 GLU A C 1
ATOM 1699 O O . GLU A 1 217 ? -10.757 -11.652 30.587 1.00 77.62 217 GLU A O 1
ATOM 1704 N N . ASN A 1 218 ? -8.794 -11.714 29.514 1.00 77.19 218 ASN A N 1
ATOM 1705 C CA . ASN A 1 218 ? -8.034 -12.245 30.648 1.00 77.19 218 ASN A CA 1
ATOM 1706 C C . ASN A 1 218 ? -7.853 -11.248 31.807 1.00 77.19 218 ASN A C 1
ATOM 1708 O O . ASN A 1 218 ? -7.505 -11.673 32.910 1.00 77.19 218 ASN A O 1
ATOM 1712 N N . GLU A 1 219 ? -8.037 -9.946 31.596 1.00 71.81 219 GLU A N 1
ATOM 1713 C CA . GLU A 1 219 ? -8.147 -8.951 32.671 1.00 71.81 219 GLU A CA 1
ATOM 1714 C C . GLU A 1 219 ? -9.571 -8.894 33.231 1.00 71.81 219 GLU A C 1
ATOM 1716 O O . GLU A 1 219 ? -9.750 -8.932 34.448 1.00 71.81 219 GLU A O 1
ATOM 1721 N N . SER A 1 220 ? -10.580 -8.900 32.358 1.00 65.44 220 SER A N 1
ATOM 1722 C CA . SER A 1 220 ? -11.997 -8.834 32.742 1.00 65.44 220 SER A CA 1
ATOM 1723 C C . SER A 1 220 ? -12.435 -10.040 33.584 1.00 65.44 220 SER A C 1
ATOM 1725 O O . SER A 1 220 ? -13.169 -9.886 34.553 1.00 65.44 220 SER A O 1
ATOM 1727 N N . ASN A 1 221 ? -11.917 -11.235 33.278 1.00 64.12 221 ASN A N 1
ATOM 1728 C CA . ASN A 1 221 ? -12.171 -12.476 34.025 1.00 64.12 221 ASN A CA 1
ATOM 1729 C C . ASN A 1 221 ? -11.417 -12.585 35.377 1.00 64.12 221 ASN A C 1
ATOM 1731 O O . ASN A 1 221 ? -11.399 -13.661 35.978 1.00 64.12 221 ASN A O 1
ATOM 1735 N N . LYS A 1 222 ? -10.758 -11.516 35.855 1.00 56.69 222 LYS A N 1
ATOM 1736 C CA . LYS A 1 222 ? -10.056 -11.470 37.159 1.00 56.69 222 LYS A CA 1
ATOM 1737 C C . LYS A 1 222 ? -10.713 -10.540 38.193 1.00 56.69 222 LYS A C 1
ATOM 1739 O O . LYS A 1 222 ? -10.176 -10.423 39.298 1.00 56.69 222 LYS A O 1
ATOM 1744 N N . CYS A 1 223 ? -11.825 -9.891 37.846 1.00 43.47 223 CYS A N 1
ATOM 1745 C CA . CYS A 1 223 ? -12.635 -9.057 38.742 1.00 43.47 223 CYS A CA 1
ATOM 1746 C C . CYS A 1 223 ? -13.882 -9.794 39.254 1.00 43.47 223 CYS A C 1
ATOM 1748 O O . CYS A 1 223 ? -14.305 -9.442 40.378 1.00 43.47 223 CYS A O 1
#

Sequence (223 aa):
MKQFRNLNKEELPTGIECGVTYKTDNLTLTINPSAYLNYLLNTFISLGGTTQHVSLSHLNECIESDTDVVINCSGIHAGTLGCVEDPEVYPARGQTVIVQLPQEYVNWAFFRHCAGSSNTWSDNMTYVIPRENGEVVLGGTFAQNIFKYKLNSNFSSTDVDDNIAEAIIQRCLATPSEKFDKKILICHNYVHGGFQSSYGTAKHVIEIMEEMLEKQENESNKC

pLDDT: mean 75.36, std 17.9, range [32.81, 98.38]